Pro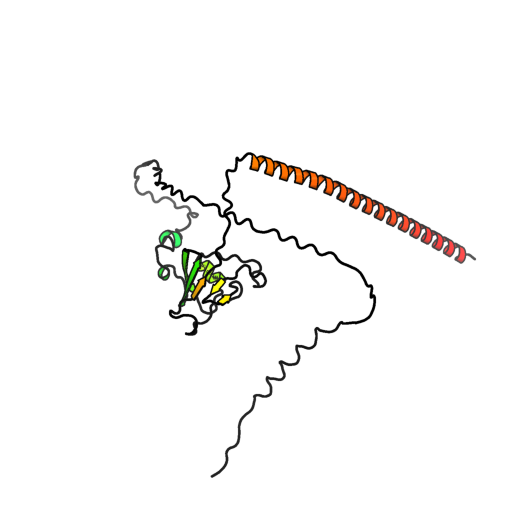tein AF-A0A7R9WV13-F1 (afdb_monomer_lite)

Sequence (272 aa):
MKHLRSCAPSLLLLFCLVLQCTQCVLGFTPSALFGERSSDAAVSRRLRLSLFAATMPRSDKETKKEPVNLAQPLASTTASEDKKGYVPKWTKKTTVAESLGSTKQLGFDKVG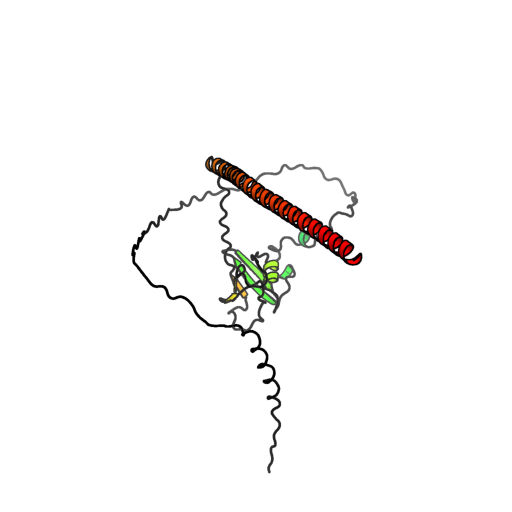LKGDIPVVFQQGNETRTSMAWVGQPYRDVATQAGQFIKYGCGKGECGTCECMVNGKWIRPCVAKVPALSKEDGEDGKLIVKLKAVKSKSTSSGTFFSFRSFLMGFWNNLLGMIGFVKFIDAAKRNWEERIEYEERVRQRTKEIREARLQAEALAASGATS

Organism: NCBI:txid1486917

Radius of gyration: 38.98 Å; chains: 1; bounding box: 104×104×98 Å

Secondary structure (DSSP, 8-state):
-----------SSSSTTSSSSSSSS---------------------------------------------PPP---------------TTS----HHHHH--HHHH-TTTTT---SEEEEEEETTEEEEEEE-TT-BHHHHHHHTT-----SSSSS-S-TT-EEETTEEE-TTT-BPPP--TTS-TTS-EEEEEPP----------TT-HHHHHHHHHHHHHHHHHHHHHHHHHHHHHHHHHHHHHHHHHHHHHHHHHHHHHHHHHHHHTT-

InterPro domains:
  IPR001041 2Fe-2S ferredoxin-type iron-sulfur binding domain [PF00111] (135-188)
  IPR001041 2Fe-2S ferredoxin-type iron-sulfur binding domain [cd00207] (140-188)
  IPR006058 2Fe-2S ferredoxin, iron-sulphur binding site [PS00197] (153-161)
  IPR012675 Beta-grasp domain superfamily [G3DSA:3.10.20.30] (115-197)
  IPR036010 2Fe-2S ferredoxin-like superfamily [SSF54292] (120-179)

Structure (mmCIF, N/CA/C/O backbone):
data_AF-A0A7R9WV13-F1
#
_entry.id   AF-A0A7R9WV13-F1
#
loop_
_atom_site.group_PDB
_atom_site.id
_atom_site.type_symbol
_atom_site.label_atom_id
_atom_site.label_alt_id
_atom_site.label_comp_id
_atom_site.label_asym_id
_atom_site.label_entity_id
_atom_site.label_seq_id
_atom_site.pdbx_PDB_ins_code
_atom_site.Cartn_x
_atom_site.Cartn_y
_atom_site.Cartn_z
_atom_site.occupancy
_atom_site.B_iso_or_equiv
_atom_site.auth_seq_id
_atom_site.auth_comp_id
_atom_site.auth_asym_id
_atom_site.auth_atom_id
_atom_site.pdbx_PDB_model_num
ATOM 1 N N . MET A 1 1 ? -1.579 -68.026 35.926 1.00 39.28 1 MET A N 1
ATOM 2 C CA . MET A 1 1 ? -0.124 -67.771 35.953 1.00 39.28 1 MET A CA 1
ATOM 3 C C . MET A 1 1 ? 0.336 -67.394 34.551 1.00 39.28 1 MET A C 1
ATOM 5 O O . MET A 1 1 ? 0.086 -68.163 33.642 1.00 39.28 1 MET A O 1
ATOM 9 N N . LYS A 1 2 ? 1.003 -66.237 34.428 1.00 46.09 2 LYS A N 1
ATOM 10 C CA . LYS A 1 2 ? 2.066 -65.930 33.450 1.00 46.09 2 LYS A CA 1
ATOM 11 C C . LYS A 1 2 ? 1.710 -66.025 31.947 1.00 46.09 2 LYS A C 1
ATOM 13 O O . LYS A 1 2 ? 1.868 -67.074 31.346 1.00 46.09 2 LYS A O 1
ATOM 18 N N . HIS A 1 3 ? 1.373 -64.900 31.309 1.00 49.34 3 HIS A N 1
ATOM 19 C CA . HIS A 1 3 ? 2.350 -64.110 30.536 1.00 49.34 3 HIS A CA 1
ATOM 20 C C . HIS A 1 3 ? 1.694 -62.954 29.757 1.00 49.34 3 HIS A C 1
ATOM 22 O O . HIS A 1 3 ? 0.896 -63.152 28.849 1.00 49.34 3 HIS A O 1
ATOM 28 N N . LEU A 1 4 ? 2.123 -61.741 30.113 1.00 49.75 4 LEU A N 1
ATOM 29 C CA . LEU A 1 4 ? 2.053 -60.508 29.331 1.00 49.75 4 LEU A CA 1
ATOM 30 C C . LEU A 1 4 ? 2.963 -60.598 28.094 1.00 49.75 4 LEU A C 1
ATOM 32 O O . LEU A 1 4 ? 4.127 -60.967 28.260 1.00 49.75 4 LEU A O 1
ATOM 36 N N . ARG A 1 5 ? 2.487 -60.175 26.912 1.00 52.34 5 ARG A N 1
ATOM 37 C CA . ARG A 1 5 ? 3.292 -59.651 25.780 1.00 52.34 5 ARG A CA 1
ATOM 38 C C . ARG A 1 5 ? 2.426 -58.636 25.012 1.00 52.34 5 ARG A C 1
ATOM 40 O O . ARG A 1 5 ? 1.376 -58.995 24.508 1.00 52.34 5 ARG A O 1
ATOM 47 N N . SER A 1 6 ? 2.675 -57.337 25.177 1.00 48.91 6 SER A N 1
ATOM 48 C CA . SER A 1 6 ? 3.609 -56.511 24.386 1.00 48.91 6 SER A CA 1
ATOM 49 C C . SER A 1 6 ? 3.021 -56.103 23.028 1.00 48.91 6 SER A C 1
ATOM 51 O O . SER A 1 6 ? 3.088 -56.858 22.063 1.00 48.91 6 SER A O 1
ATOM 53 N N . CYS A 1 7 ? 2.430 -54.904 22.967 1.00 44.47 7 CYS A N 1
ATOM 54 C CA . CYS A 1 7 ? 1.978 -54.273 21.726 1.00 44.47 7 CYS A CA 1
ATOM 55 C C . CYS A 1 7 ? 2.144 -52.742 21.818 1.00 44.47 7 CYS A C 1
ATOM 57 O O . CYS A 1 7 ? 1.241 -52.037 22.255 1.00 44.47 7 CYS A O 1
ATOM 59 N N . ALA A 1 8 ? 3.348 -52.261 21.495 1.00 50.16 8 ALA A N 1
ATOM 60 C CA . ALA A 1 8 ? 3.729 -50.911 21.036 1.00 50.16 8 ALA A CA 1
ATOM 61 C C . ALA A 1 8 ? 5.272 -50.913 20.900 1.00 50.16 8 ALA A C 1
ATOM 63 O O . ALA A 1 8 ? 5.910 -51.527 21.757 1.00 50.16 8 ALA A O 1
ATOM 64 N N . PRO A 1 9 ? 5.896 -50.282 19.875 1.00 52.78 9 PRO A N 1
ATOM 65 C CA . PRO A 1 9 ? 5.554 -48.937 19.403 1.00 52.78 9 PRO A CA 1
ATOM 66 C C . PRO A 1 9 ? 5.573 -48.738 17.868 1.00 52.78 9 PRO A C 1
ATOM 68 O O . PRO A 1 9 ? 6.585 -48.934 17.205 1.00 52.78 9 PRO A O 1
ATOM 71 N N . SER A 1 10 ? 4.484 -48.190 17.316 1.00 55.31 10 SER A N 1
ATOM 72 C CA . SER A 1 10 ? 4.444 -47.572 15.971 1.00 55.31 10 SER A CA 1
ATOM 73 C C . SER A 1 10 ? 4.824 -46.080 16.003 1.00 55.31 10 SER A C 1
ATOM 75 O O . SER A 1 10 ? 4.241 -45.265 15.297 1.00 55.31 10 SER A O 1
ATOM 77 N N . LEU A 1 11 ? 5.797 -45.697 16.839 1.00 55.28 11 LEU A N 1
ATOM 78 C CA . LEU A 1 11 ? 6.177 -44.292 17.060 1.00 55.28 11 LEU A CA 1
ATOM 79 C C . LEU A 1 11 ? 7.567 -43.921 16.515 1.00 55.28 11 LEU A C 1
ATOM 81 O O . LEU A 1 11 ? 8.125 -42.903 16.911 1.00 55.28 11 LEU A O 1
ATOM 85 N N . LEU A 1 12 ? 8.133 -44.731 15.611 1.00 52.06 12 LEU A N 1
ATOM 86 C CA . LEU A 1 12 ? 9.497 -44.531 15.095 1.00 52.06 12 LEU A CA 1
ATOM 87 C C . LEU A 1 12 ? 9.585 -44.205 13.593 1.00 52.06 12 LEU A C 1
ATOM 89 O O . LEU A 1 12 ? 10.681 -44.029 13.076 1.00 52.06 12 LEU A O 1
ATOM 93 N N . LEU A 1 13 ? 8.452 -44.066 12.896 1.00 52.66 13 LEU A N 1
ATOM 94 C CA . LEU A 1 13 ? 8.419 -43.762 11.455 1.00 52.66 13 LEU A CA 1
ATOM 95 C C . LEU A 1 13 ? 8.011 -42.321 11.108 1.00 52.66 13 LEU A C 1
ATOM 97 O O . LEU A 1 13 ? 8.078 -41.945 9.943 1.00 52.66 13 LEU A O 1
ATOM 101 N N . LEU A 1 14 ? 7.664 -41.482 12.093 1.00 51.84 14 LEU A N 1
ATOM 102 C CA . LEU A 1 14 ? 7.309 -40.075 11.840 1.00 51.84 14 LEU A CA 1
ATOM 103 C C . LEU A 1 14 ? 8.444 -39.069 12.111 1.00 51.84 14 LEU A C 1
ATOM 105 O O . LEU A 1 14 ? 8.336 -37.912 11.721 1.00 51.84 14 LEU A O 1
ATOM 109 N N . PHE A 1 15 ? 9.551 -39.498 12.727 1.00 46.78 15 PHE A N 1
ATOM 110 C CA . PHE A 1 15 ? 10.707 -38.628 13.001 1.00 46.78 15 PHE A CA 1
ATOM 111 C C . PHE A 1 15 ? 11.747 -38.590 11.868 1.00 46.78 15 PHE A C 1
ATOM 113 O O . PHE A 1 15 ? 12.646 -37.754 11.893 1.00 46.78 15 PHE A O 1
ATOM 120 N N . CYS A 1 16 ? 11.604 -39.429 10.836 1.00 45.97 16 CYS A N 1
ATOM 121 C CA . CYS A 1 16 ? 12.558 -39.495 9.723 1.00 45.97 16 CYS A CA 1
ATOM 122 C C . CYS A 1 16 ? 12.260 -38.510 8.572 1.00 45.97 16 CYS A C 1
ATOM 124 O O . CYS A 1 16 ? 13.068 -38.391 7.660 1.00 45.97 16 CYS A O 1
ATOM 126 N N . LEU A 1 17 ? 11.142 -37.772 8.614 1.00 48.41 17 LEU A N 1
ATOM 127 C CA . LEU A 1 17 ? 10.732 -36.832 7.552 1.00 48.41 17 LEU A CA 1
ATOM 128 C C . LEU A 1 17 ? 10.959 -35.345 7.884 1.00 48.41 17 LEU A C 1
ATOM 130 O O . LEU A 1 17 ? 10.686 -34.488 7.049 1.00 48.41 17 LEU A O 1
ATOM 134 N N . VAL A 1 18 ? 11.497 -35.017 9.066 1.00 52.44 18 VAL A N 1
ATOM 135 C CA . VAL A 1 18 ? 11.732 -33.617 9.491 1.00 52.44 18 VAL A CA 1
ATOM 136 C C . VAL A 1 18 ? 13.216 -33.211 9.433 1.00 52.44 18 VAL A C 1
ATOM 138 O O . VAL A 1 18 ? 13.532 -32.035 9.579 1.00 52.44 18 VAL A O 1
ATOM 141 N N . LEU 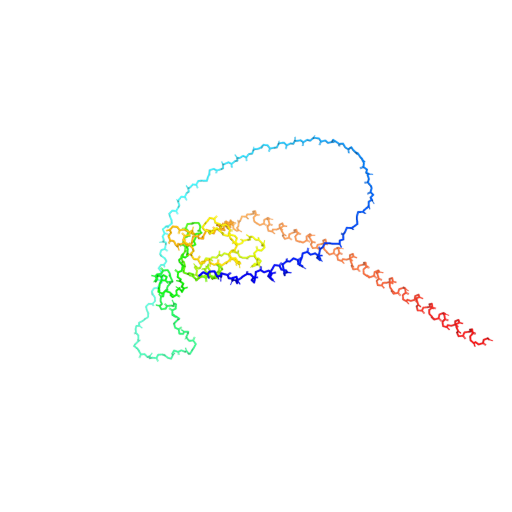A 1 19 ? 14.146 -34.129 9.133 1.00 49.44 19 LEU A N 1
ATOM 142 C CA . LEU A 1 19 ? 15.593 -33.838 9.149 1.00 49.44 19 LEU A CA 1
ATOM 143 C C . LEU A 1 19 ? 16.286 -33.725 7.778 1.00 49.44 19 LEU A C 1
ATOM 145 O O . LEU A 1 19 ? 17.507 -33.622 7.732 1.00 49.44 19 LEU A O 1
ATOM 149 N N . GLN A 1 20 ? 15.546 -33.695 6.664 1.00 48.03 20 GLN A N 1
ATOM 150 C CA . GLN A 1 20 ? 16.133 -33.630 5.311 1.00 48.03 20 GLN A CA 1
ATOM 151 C C . GLN A 1 20 ? 15.832 -32.344 4.524 1.00 48.03 20 GLN A C 1
ATOM 153 O O . GLN A 1 20 ? 16.117 -32.278 3.334 1.00 48.03 20 GLN A O 1
ATOM 158 N N . CYS A 1 21 ? 15.317 -31.291 5.172 1.00 45.00 21 CYS A N 1
ATOM 159 C CA . CYS A 1 21 ? 14.949 -30.042 4.485 1.00 45.00 21 CYS A CA 1
ATOM 160 C C . CYS A 1 21 ? 15.732 -28.786 4.933 1.00 45.00 21 CYS A C 1
ATOM 162 O O . CYS A 1 21 ? 15.344 -27.671 4.592 1.00 45.00 21 CYS A O 1
ATOM 164 N N . THR A 1 22 ? 16.842 -28.931 5.667 1.00 50.47 22 THR A N 1
ATOM 165 C CA . THR A 1 22 ? 17.648 -27.795 6.177 1.00 50.47 22 THR A CA 1
ATOM 166 C C . THR A 1 22 ? 19.080 -27.714 5.632 1.00 50.47 22 THR A C 1
ATOM 168 O O . THR A 1 22 ? 19.884 -26.955 6.164 1.00 50.47 22 THR A O 1
ATOM 171 N N . GLN A 1 23 ? 19.416 -28.415 4.540 1.00 54.06 23 GLN A N 1
ATOM 172 C CA . GLN A 1 23 ? 20.805 -28.489 4.047 1.00 54.06 23 GLN A CA 1
ATOM 173 C C . GLN A 1 23 ? 21.052 -28.087 2.579 1.00 54.06 23 GLN A C 1
ATOM 175 O O . GLN A 1 23 ? 22.093 -28.434 2.033 1.00 54.06 23 GLN A O 1
ATOM 180 N N . CYS A 1 24 ? 20.175 -27.294 1.944 1.00 46.97 24 CYS A N 1
ATOM 181 C CA . CYS A 1 24 ? 20.360 -26.905 0.530 1.00 46.97 24 CYS A CA 1
ATOM 182 C C . CYS A 1 24 ? 20.394 -25.399 0.193 1.00 46.97 24 CYS A C 1
ATOM 184 O O . CYS A 1 24 ? 20.314 -25.072 -0.986 1.00 46.97 24 CYS A O 1
ATOM 186 N N . VAL A 1 25 ? 20.565 -24.460 1.140 1.00 51.22 25 VAL A N 1
ATOM 187 C CA . VAL A 1 25 ? 20.716 -23.024 0.770 1.00 51.22 25 VAL A CA 1
ATOM 188 C C . VAL A 1 25 ? 21.794 -22.276 1.567 1.00 51.22 25 VAL A C 1
ATOM 190 O O . VAL A 1 25 ? 21.629 -21.109 1.905 1.00 51.22 25 VAL A O 1
ATOM 193 N N . LEU A 1 26 ? 22.927 -22.918 1.861 1.00 45.47 26 LEU A N 1
ATOM 194 C CA . LEU A 1 26 ? 24.146 -22.208 2.266 1.00 45.47 26 LEU A CA 1
ATOM 195 C C . LEU A 1 26 ? 25.355 -22.845 1.585 1.00 45.47 26 LEU A C 1
ATOM 197 O O . LEU A 1 26 ? 25.797 -23.926 1.961 1.00 45.47 26 LEU A O 1
ATOM 201 N N . GLY A 1 27 ? 25.880 -22.161 0.573 1.00 38.12 27 GLY A N 1
ATOM 202 C CA . GLY A 1 27 ? 27.080 -22.583 -0.133 1.00 38.12 27 GLY A CA 1
ATOM 203 C C . GLY A 1 27 ? 27.512 -21.556 -1.164 1.00 38.12 27 GLY A C 1
ATOM 204 O O . GLY A 1 27 ? 27.333 -21.799 -2.345 1.00 38.12 27 GLY A O 1
ATOM 205 N N . PHE A 1 28 ? 28.042 -20.413 -0.719 1.00 40.34 28 PHE A N 1
ATOM 206 C CA . PHE A 1 28 ? 29.060 -19.660 -1.462 1.00 40.34 28 PHE A CA 1
ATOM 207 C C . PHE A 1 28 ? 29.777 -18.692 -0.507 1.00 40.34 28 PHE A C 1
ATOM 209 O O . PHE A 1 28 ? 29.354 -17.560 -0.286 1.00 40.34 28 PHE A O 1
ATOM 216 N N . THR A 1 29 ? 30.871 -19.165 0.083 1.00 46.28 29 THR A N 1
ATOM 217 C CA . THR A 1 29 ? 31.979 -18.321 0.538 1.00 46.28 29 THR A CA 1
ATOM 218 C C . THR A 1 29 ? 33.184 -18.649 -0.334 1.00 46.28 29 THR A C 1
ATOM 220 O O . THR A 1 29 ? 33.484 -19.820 -0.568 1.00 46.28 29 THR A O 1
ATOM 223 N N . PRO A 1 30 ? 33.888 -17.618 -0.812 1.00 57.50 30 PRO A N 1
ATOM 224 C CA . PRO A 1 30 ? 35.335 -17.686 -0.741 1.00 57.50 30 PRO A CA 1
ATOM 225 C C . PRO A 1 30 ? 35.889 -16.506 0.056 1.00 57.50 30 PRO A C 1
ATOM 227 O O . PRO A 1 30 ? 35.723 -15.337 -0.285 1.00 57.50 30 PRO A O 1
ATOM 230 N N . SER A 1 31 ? 36.580 -16.865 1.133 1.00 47.19 31 SER A N 1
ATOM 231 C CA . SER A 1 31 ? 37.631 -16.067 1.747 1.00 47.19 31 SER A CA 1
ATOM 232 C C . SER A 1 31 ? 38.809 -15.970 0.778 1.00 47.19 31 SER A C 1
ATOM 234 O O . SER A 1 31 ? 39.264 -17.011 0.313 1.00 47.19 31 SER A O 1
ATOM 236 N N . ALA A 1 32 ? 39.328 -14.765 0.532 1.00 45.94 32 ALA A N 1
ATOM 237 C CA . ALA A 1 32 ? 40.767 -14.476 0.527 1.00 45.94 32 ALA A CA 1
ATOM 238 C C . ALA A 1 32 ? 41.071 -13.046 0.043 1.00 45.94 32 ALA A C 1
ATOM 240 O O . ALA A 1 32 ? 40.752 -12.685 -1.083 1.00 45.94 32 ALA A O 1
ATOM 241 N N . LEU A 1 33 ? 41.804 -12.328 0.901 1.00 47.16 33 LEU A N 1
ATOM 242 C CA . LEU A 1 33 ? 42.948 -11.469 0.570 1.00 47.16 33 LEU A CA 1
ATOM 243 C C . LEU A 1 33 ? 42.676 -10.211 -0.271 1.00 47.16 33 LEU A C 1
ATOM 245 O O . LEU A 1 33 ? 42.532 -10.284 -1.481 1.00 47.16 33 LEU A O 1
ATOM 249 N N . PHE A 1 34 ? 42.730 -9.039 0.369 1.00 41.84 34 PHE A N 1
ATOM 250 C CA . PHE A 1 34 ? 43.809 -8.052 0.182 1.00 41.84 34 PHE A CA 1
ATOM 251 C C . PHE A 1 34 ? 43.489 -6.752 0.941 1.00 41.84 34 PHE A C 1
ATOM 253 O O . PHE A 1 34 ? 42.384 -6.227 0.844 1.00 41.84 34 PHE A O 1
ATOM 260 N N . GLY A 1 35 ? 44.500 -6.192 1.612 1.00 37.97 35 GLY A N 1
ATOM 261 C CA . GLY A 1 35 ? 44.610 -4.742 1.781 1.00 37.97 35 GLY A CA 1
ATOM 262 C C . GLY A 1 35 ? 44.451 -4.195 3.195 1.00 37.97 35 GLY A C 1
ATOM 263 O O . GLY A 1 35 ? 43.499 -3.476 3.478 1.00 37.97 35 GLY A O 1
ATOM 264 N N . GLU A 1 36 ? 45.447 -4.443 4.045 1.00 44.50 36 GLU A N 1
ATOM 265 C CA . GLU A 1 36 ? 45.808 -3.506 5.108 1.00 44.50 36 GLU A CA 1
ATOM 266 C C . GLU A 1 36 ? 46.180 -2.141 4.503 1.00 44.50 36 GLU A C 1
ATOM 268 O O . GLU A 1 36 ? 47.047 -2.049 3.631 1.00 44.50 36 GLU A O 1
ATOM 273 N N . ARG A 1 37 ? 45.589 -1.062 5.025 1.00 43.22 37 ARG A N 1
ATOM 274 C CA . ARG A 1 37 ? 46.313 0.201 5.184 1.00 43.22 37 ARG A CA 1
ATOM 275 C C . ARG A 1 37 ? 45.827 0.944 6.424 1.00 43.22 37 ARG A C 1
ATOM 277 O O . ARG A 1 37 ? 44.690 1.399 6.502 1.00 43.22 37 ARG A O 1
ATOM 284 N N . SER A 1 38 ? 46.747 1.018 7.380 1.00 46.84 38 SER A N 1
ATOM 285 C CA . SER A 1 38 ? 46.882 2.042 8.415 1.00 46.84 38 SER A CA 1
ATOM 286 C C . SER A 1 38 ? 46.831 3.450 7.777 1.00 46.84 38 SER A C 1
ATOM 288 O O . SER A 1 38 ? 47.021 3.580 6.570 1.00 46.84 38 SER A O 1
ATOM 290 N N . SER A 1 39 ? 46.616 4.573 8.450 1.00 50.47 39 SER A N 1
ATOM 291 C CA . SER A 1 39 ? 46.695 4.967 9.857 1.00 50.47 39 SER A CA 1
ATOM 292 C C . SER A 1 39 ? 46.137 6.402 9.958 1.00 50.47 39 SER A C 1
ATOM 294 O O . SER A 1 39 ? 45.969 7.073 8.940 1.00 50.47 39 SER A O 1
ATOM 296 N N . ASP A 1 40 ? 45.944 6.854 11.201 1.00 42.03 40 ASP A N 1
ATOM 297 C CA . ASP A 1 40 ? 45.886 8.260 11.634 1.00 42.03 40 ASP A CA 1
ATOM 298 C C . ASP A 1 40 ? 44.593 9.034 11.331 1.00 42.03 40 ASP A C 1
ATOM 300 O O . ASP A 1 40 ? 43.999 8.941 10.270 1.00 42.03 40 ASP A O 1
ATOM 304 N N . ALA A 1 41 ? 44.076 9.904 12.187 1.00 41.72 41 ALA A N 1
ATOM 305 C CA . ALA A 1 41 ? 44.242 10.191 13.602 1.00 41.72 41 ALA A CA 1
ATOM 306 C C . ALA A 1 41 ? 43.091 11.159 13.941 1.00 41.72 41 ALA A C 1
ATOM 308 O O . ALA A 1 41 ? 42.576 11.843 13.063 1.00 41.72 41 ALA A O 1
ATOM 309 N N . ALA A 1 42 ? 42.706 11.197 15.217 1.00 43.22 42 ALA A N 1
ATOM 310 C CA . ALA A 1 42 ? 42.173 12.353 15.939 1.00 43.22 42 ALA A CA 1
ATOM 311 C C . ALA A 1 42 ? 41.289 13.376 15.181 1.00 43.22 42 ALA A C 1
ATOM 313 O O . ALA A 1 42 ? 41.745 14.122 14.330 1.00 43.22 42 ALA A O 1
ATOM 314 N N . VAL A 1 43 ? 40.074 13.602 15.685 1.00 47.38 43 VAL A N 1
ATOM 315 C CA . VAL A 1 43 ? 39.778 14.857 16.401 1.00 47.38 43 VAL A CA 1
ATOM 316 C C . VAL A 1 43 ? 38.414 14.735 17.077 1.00 47.38 43 VAL A C 1
ATOM 318 O O . VAL A 1 43 ? 37.344 14.673 16.477 1.00 47.38 43 VAL A O 1
ATOM 321 N N . SER A 1 44 ? 38.509 14.700 18.399 1.00 47.97 44 SER A N 1
ATOM 322 C CA . SER A 1 44 ? 37.455 15.000 19.350 1.00 47.97 44 SER A CA 1
ATOM 323 C C . SER A 1 44 ? 36.871 16.385 19.077 1.00 47.97 44 SER A C 1
ATOM 325 O O . SER A 1 44 ? 37.608 17.368 19.093 1.00 47.97 44 SER A O 1
ATOM 327 N N . ARG A 1 45 ? 35.548 16.478 18.922 1.00 51.88 45 ARG A N 1
ATOM 328 C CA . ARG A 1 45 ? 34.762 17.625 19.403 1.00 51.88 45 ARG A CA 1
ATOM 329 C C . ARG A 1 45 ? 33.317 17.204 19.650 1.00 51.88 45 ARG A C 1
ATOM 331 O O . ARG A 1 45 ? 32.443 17.272 18.794 1.00 51.88 45 ARG A O 1
ATOM 338 N N . ARG A 1 46 ? 33.088 16.786 20.898 1.00 50.00 46 ARG A N 1
ATOM 339 C CA . ARG A 1 46 ? 31.794 16.895 21.573 1.00 50.00 46 ARG A CA 1
ATOM 340 C C . ARG A 1 46 ? 31.323 18.346 21.480 1.00 50.00 46 ARG A C 1
ATOM 342 O O . ARG A 1 46 ? 31.928 19.216 22.096 1.00 50.00 46 ARG A O 1
ATOM 349 N N . LEU A 1 47 ? 30.202 18.579 20.814 1.00 48.56 47 LEU A N 1
ATOM 350 C CA . LEU A 1 47 ? 29.349 19.725 21.102 1.00 48.56 47 LEU A CA 1
ATOM 351 C C . LEU A 1 47 ? 27.999 19.191 21.566 1.00 48.56 47 LEU A C 1
ATOM 353 O O . LEU A 1 47 ? 27.120 18.832 20.789 1.00 48.56 47 LEU A O 1
ATOM 357 N N . ARG A 1 48 ? 27.894 19.110 22.896 1.00 48.56 48 ARG A N 1
ATOM 358 C CA . ARG A 1 48 ? 26.627 19.208 23.614 1.00 48.56 48 ARG A CA 1
ATOM 359 C C . ARG A 1 48 ? 25.976 20.519 23.176 1.00 48.56 48 ARG A C 1
ATOM 361 O O . ARG A 1 48 ? 26.524 21.572 23.484 1.00 48.56 48 ARG A O 1
ATOM 368 N N . LEU A 1 49 ? 24.811 20.458 22.536 1.00 42.75 49 LEU A N 1
ATOM 369 C CA . LEU A 1 49 ? 23.854 21.552 22.640 1.00 42.75 49 LEU A CA 1
ATOM 370 C C . LEU A 1 49 ? 22.673 21.081 23.480 1.00 42.75 49 LEU A C 1
ATOM 372 O O . LEU A 1 49 ? 21.898 20.199 23.119 1.00 42.75 49 LEU A O 1
ATOM 376 N N . SER A 1 50 ? 22.659 21.660 24.668 1.00 44.38 50 SER A N 1
ATOM 377 C CA . SER A 1 50 ? 21.650 21.622 25.700 1.00 44.38 50 SER A CA 1
ATOM 378 C C . SER A 1 50 ? 20.320 22.212 25.237 1.00 44.38 50 SER A C 1
ATOM 380 O O . SER A 1 50 ? 20.289 23.215 24.531 1.00 44.38 50 SER A O 1
ATOM 382 N N . LEU A 1 51 ? 19.254 21.588 25.739 1.00 47.81 51 LEU A N 1
ATOM 383 C CA . LEU A 1 51 ? 18.038 22.198 26.277 1.00 47.81 51 LEU A CA 1
ATOM 384 C C . LEU A 1 51 ? 17.600 23.536 25.665 1.00 47.81 51 LEU A C 1
ATOM 386 O O . LEU A 1 51 ? 18.102 24.582 26.051 1.00 47.81 51 LEU A O 1
ATOM 390 N N . PHE A 1 52 ? 16.498 23.498 24.919 1.00 43.25 52 PHE A N 1
ATOM 391 C CA . PHE A 1 52 ? 15.413 24.456 25.133 1.00 43.25 52 PHE A CA 1
ATOM 392 C C . PHE A 1 52 ? 14.077 23.712 25.074 1.00 43.25 52 PHE A C 1
ATOM 394 O O . PHE A 1 52 ? 13.469 23.522 24.023 1.00 43.25 52 PHE A O 1
ATOM 401 N N . ALA A 1 53 ? 13.643 23.251 26.247 1.00 47.28 53 ALA A N 1
ATOM 402 C CA . ALA A 1 53 ? 12.260 22.896 26.508 1.00 47.28 53 ALA A CA 1
ATOM 403 C C . ALA A 1 53 ? 11.468 24.203 26.664 1.00 47.28 53 ALA A C 1
ATOM 405 O O . ALA A 1 53 ? 11.445 24.796 27.736 1.00 47.28 53 ALA A O 1
ATOM 406 N N . ALA A 1 54 ? 10.853 24.673 25.579 1.00 44.38 54 ALA A N 1
ATOM 407 C CA . ALA A 1 54 ? 9.861 25.740 25.635 1.00 44.38 54 ALA A CA 1
ATOM 408 C C . ALA A 1 54 ? 8.469 25.105 25.754 1.00 44.38 54 ALA A C 1
ATOM 410 O O . ALA A 1 54 ? 7.804 24.796 24.765 1.00 44.38 54 ALA A O 1
ATOM 411 N N . THR A 1 55 ? 8.045 24.873 26.993 1.00 46.12 55 THR A N 1
ATOM 412 C CA . THR A 1 55 ? 6.644 24.656 27.358 1.00 46.12 55 THR A CA 1
ATOM 413 C C . THR A 1 55 ? 5.871 25.945 27.093 1.00 46.12 55 THR A C 1
ATOM 415 O O . THR A 1 55 ? 5.985 26.902 27.855 1.00 46.12 55 THR A O 1
ATOM 418 N N . MET A 1 56 ? 5.097 25.991 26.007 1.00 40.94 56 MET A N 1
ATOM 419 C CA . MET A 1 56 ? 4.117 27.059 25.808 1.00 40.94 56 MET A CA 1
ATOM 420 C C . MET A 1 56 ? 2.784 26.680 26.474 1.00 40.94 56 MET A C 1
ATOM 422 O O . MET A 1 56 ? 2.289 25.575 26.230 1.00 40.94 56 MET A O 1
ATOM 426 N N . PRO A 1 57 ? 2.185 27.570 27.286 1.00 50.97 57 PRO A N 1
ATOM 427 C CA . PRO A 1 57 ? 0.867 27.357 27.868 1.00 50.97 57 PRO A CA 1
ATOM 428 C C . PRO A 1 57 ? -0.195 27.473 26.771 1.00 50.97 57 PRO A C 1
ATOM 430 O O . PRO A 1 57 ? -0.321 28.503 26.105 1.00 50.97 57 PRO A O 1
ATOM 433 N N . ARG A 1 58 ? -0.964 26.404 26.555 1.00 40.38 58 ARG A N 1
ATOM 434 C CA . ARG A 1 58 ? -2.113 26.439 25.651 1.00 40.38 58 ARG A CA 1
ATOM 435 C C . ARG A 1 58 ? -3.325 26.895 26.457 1.00 40.38 58 ARG A C 1
ATOM 437 O O . ARG A 1 58 ? -3.810 26.169 27.309 1.00 40.38 58 ARG A O 1
ATOM 444 N N . SER A 1 59 ? -3.736 28.131 26.196 1.00 49.47 59 SER A N 1
ATOM 445 C CA . SER A 1 59 ? -4.949 28.759 26.714 1.00 49.47 59 SER A CA 1
ATOM 446 C C . SER A 1 59 ? -6.182 27.959 26.294 1.00 49.47 59 SER A C 1
ATOM 448 O O . SER A 1 59 ? -6.474 27.834 25.102 1.00 49.47 59 SER A O 1
ATOM 450 N N . ASP A 1 60 ? -6.904 27.455 27.289 1.00 45.62 60 ASP A N 1
ATOM 451 C CA . ASP A 1 60 ? -8.271 26.983 27.146 1.00 45.62 60 ASP A CA 1
ATOM 452 C C . ASP A 1 60 ? -9.180 28.203 26.950 1.00 45.62 60 ASP A C 1
ATOM 454 O O . ASP A 1 60 ? -9.319 29.057 27.826 1.00 45.62 60 ASP A O 1
ATOM 458 N N . LYS A 1 61 ? -9.771 28.318 25.760 1.00 49.75 61 LYS A N 1
ATOM 459 C CA . LYS A 1 61 ? -10.950 29.154 25.526 1.00 49.75 61 LYS A CA 1
ATOM 460 C C . LYS A 1 61 ? -12.077 28.243 25.073 1.00 49.75 61 LYS A C 1
ATOM 462 O O . LYS A 1 61 ? -12.230 27.960 23.884 1.00 49.75 61 LYS A O 1
ATOM 467 N N . GLU A 1 62 ? -12.861 27.793 26.049 1.00 51.28 62 GLU A N 1
ATOM 468 C CA . GLU A 1 62 ? -14.229 27.341 25.826 1.00 51.28 62 GLU A CA 1
ATOM 469 C C . GLU A 1 62 ? -14.992 28.441 25.086 1.00 51.28 62 GLU A C 1
ATOM 471 O O . GLU A 1 62 ? -15.197 29.543 25.591 1.00 51.28 62 GLU A O 1
ATOM 476 N N . THR A 1 63 ? -15.412 28.144 23.862 1.00 43.38 63 THR A N 1
ATOM 477 C CA . THR A 1 63 ? -16.447 28.916 23.177 1.00 43.38 63 THR A CA 1
ATOM 478 C C . THR A 1 63 ? -17.618 27.985 22.926 1.00 43.38 63 THR A C 1
ATOM 480 O O . THR A 1 63 ? -17.660 27.212 21.971 1.00 43.38 63 THR A O 1
ATOM 483 N N . LYS A 1 64 ? -18.559 28.064 23.867 1.00 46.88 64 LYS A N 1
ATOM 484 C CA . LYS A 1 64 ? -19.924 27.554 23.804 1.00 46.88 64 LYS A CA 1
ATOM 485 C C . LYS A 1 64 ? -20.575 28.100 22.527 1.00 46.88 64 LYS A C 1
ATOM 487 O O . LYS A 1 64 ? -20.870 29.288 22.446 1.00 46.88 64 LYS A O 1
ATOM 492 N N . LYS A 1 65 ? -20.735 27.255 21.506 1.00 43.28 65 LYS A N 1
ATOM 493 C CA . LYS A 1 65 ? -21.543 27.571 20.323 1.00 43.28 65 LYS A CA 1
ATOM 494 C C . LYS A 1 65 ? -22.917 26.949 20.496 1.00 43.28 65 LYS A C 1
ATOM 496 O O . LYS A 1 65 ? -23.057 25.729 20.518 1.00 43.28 65 LYS A O 1
ATOM 501 N N . GLU A 1 66 ? -23.899 27.824 20.649 1.00 55.72 66 GLU A N 1
ATOM 502 C CA . GLU A 1 66 ? -25.317 27.511 20.553 1.00 55.72 66 GLU A CA 1
ATOM 503 C C . GLU A 1 66 ? -25.666 27.009 19.141 1.00 55.72 66 GLU A C 1
ATOM 505 O O . GLU A 1 66 ? -25.056 27.451 18.158 1.00 55.72 66 GLU A O 1
ATOM 510 N N . PRO A 1 67 ? -26.637 26.091 19.005 1.00 59.69 67 PRO A N 1
ATOM 511 C CA . PRO A 1 67 ? -27.125 25.672 17.703 1.00 59.69 67 PRO A CA 1
ATOM 512 C C . PRO A 1 67 ? -27.999 26.774 17.093 1.00 59.69 67 PRO A C 1
ATOM 514 O O . PRO A 1 67 ? -29.104 27.052 17.557 1.00 59.69 67 PRO A O 1
ATOM 517 N N . VAL A 1 68 ? -27.514 27.376 16.007 1.00 45.94 68 VAL A N 1
ATOM 518 C CA . VAL A 1 68 ? -28.343 28.185 15.110 1.00 45.94 68 VAL A CA 1
ATOM 519 C C . VAL A 1 68 ? -29.296 27.235 14.386 1.00 45.94 68 VAL A C 1
ATOM 521 O O . VAL A 1 68 ? -28.901 26.504 13.478 1.00 45.94 68 VAL A O 1
ATOM 524 N N . ASN A 1 69 ? -30.553 27.230 14.833 1.00 50.25 69 ASN A N 1
ATOM 525 C CA . ASN A 1 69 ? -31.680 26.618 14.141 1.00 50.25 69 ASN A CA 1
ATOM 526 C C . ASN A 1 69 ? -31.900 27.349 12.813 1.00 50.25 69 ASN A C 1
ATOM 528 O O . ASN A 1 69 ? -32.493 28.427 12.775 1.00 50.25 69 ASN A O 1
ATOM 532 N N . LEU A 1 70 ? -31.417 26.760 11.720 1.00 46.75 70 LEU A N 1
ATOM 533 C CA . LEU A 1 70 ? -31.779 27.193 10.379 1.00 46.75 70 LEU A CA 1
ATOM 534 C C . LEU A 1 70 ? -33.152 26.595 10.054 1.00 46.75 70 LEU A C 1
ATOM 536 O O . LEU A 1 70 ? -33.270 25.456 9.603 1.00 46.75 70 LEU A O 1
ATOM 540 N N . ALA A 1 71 ? -34.189 27.367 10.373 1.00 44.22 71 ALA A N 1
ATOM 541 C CA . ALA A 1 71 ? -35.563 27.091 9.998 1.00 44.22 71 ALA A CA 1
ATOM 542 C C . ALA A 1 71 ? -35.659 26.940 8.473 1.00 44.22 71 ALA A C 1
ATOM 544 O O . ALA A 1 71 ? -35.316 27.845 7.711 1.00 44.22 71 ALA A O 1
ATOM 545 N N . GLN A 1 72 ? -36.106 25.767 8.040 1.00 57.34 72 GLN A N 1
ATOM 546 C CA . GLN A 1 72 ? -36.486 25.501 6.660 1.00 57.34 72 GLN A CA 1
ATOM 547 C C . GLN A 1 72 ? -37.821 26.207 6.368 1.00 57.34 72 GLN A C 1
ATOM 549 O O . GLN A 1 72 ? -38.712 26.175 7.221 1.00 57.34 72 GLN A O 1
ATOM 554 N N . PRO A 1 73 ? -38.008 26.822 5.188 1.00 50.62 73 PRO A N 1
ATOM 555 C CA . PRO A 1 73 ? -39.309 27.346 4.807 1.00 50.62 73 PRO A CA 1
ATOM 556 C C . PRO A 1 73 ? -40.293 26.199 4.531 1.00 50.62 73 PRO A C 1
ATOM 558 O O . PRO A 1 73 ? -40.082 25.373 3.641 1.00 50.62 73 PRO A O 1
ATOM 561 N N . LEU A 1 74 ? -41.383 26.183 5.307 1.00 42.81 74 LEU A N 1
ATOM 562 C CA . LEU A 1 74 ? -42.611 25.443 5.028 1.00 42.81 74 LEU A CA 1
ATOM 563 C C . LEU A 1 74 ? -43.191 25.932 3.692 1.00 42.81 74 LEU A C 1
ATOM 565 O O . LEU A 1 74 ? -43.770 27.013 3.620 1.00 42.81 74 LEU A O 1
ATOM 569 N N . ALA A 1 75 ? -43.080 25.115 2.649 1.00 41.44 75 ALA A N 1
ATOM 570 C CA . ALA A 1 75 ? -43.966 25.192 1.496 1.00 41.44 75 ALA A CA 1
ATOM 571 C C . ALA A 1 75 ? -45.038 24.110 1.659 1.00 41.44 75 ALA A C 1
ATOM 573 O O . ALA A 1 75 ? -44.882 22.964 1.240 1.00 41.44 75 ALA A O 1
ATOM 574 N N . SER A 1 76 ? -46.120 24.487 2.334 1.00 45.34 76 SER A N 1
ATOM 575 C CA . SER A 1 76 ? -47.375 23.748 2.383 1.00 45.34 76 SER A CA 1
ATOM 576 C C . SER A 1 76 ? -47.995 23.711 0.989 1.00 45.34 76 SER A C 1
ATOM 578 O O . SER A 1 76 ? -48.515 24.718 0.511 1.00 45.34 76 SER A O 1
ATOM 580 N N . THR A 1 77 ? -47.959 22.545 0.349 1.00 42.16 77 THR A N 1
ATOM 581 C CA . THR A 1 77 ? -48.909 22.209 -0.713 1.00 42.16 77 THR A CA 1
ATOM 582 C C . THR A 1 77 ? -49.863 21.150 -0.193 1.00 42.16 77 THR A C 1
ATOM 584 O O . THR A 1 77 ? -49.499 20.177 0.461 1.00 42.16 77 THR A O 1
ATOM 587 N N . THR A 1 78 ? -51.121 21.482 -0.407 1.00 36.94 78 THR A N 1
ATOM 588 C CA . THR A 1 78 ? -52.340 20.886 0.099 1.00 36.94 78 THR A CA 1
ATOM 589 C C . THR A 1 78 ? -52.512 19.440 -0.339 1.00 36.94 78 THR A C 1
ATOM 591 O O . THR A 1 78 ? -52.200 19.073 -1.472 1.00 36.94 78 THR A O 1
ATOM 594 N N . ALA A 1 79 ? -53.074 18.654 0.577 1.00 46.56 79 ALA A N 1
ATOM 595 C CA . ALA A 1 79 ? -53.626 17.335 0.336 1.00 46.56 79 ALA A CA 1
ATOM 596 C C . ALA A 1 79 ? -54.466 17.312 -0.951 1.00 46.56 79 ALA A C 1
ATOM 598 O O . ALA A 1 79 ? -55.384 18.114 -1.124 1.00 46.56 79 ALA A O 1
ATOM 599 N N . SER A 1 80 ? -54.140 16.381 -1.842 1.00 41.91 80 SER A N 1
ATOM 600 C CA . SER A 1 80 ? -55.037 15.929 -2.897 1.00 41.91 80 SER A CA 1
ATOM 601 C C . SER A 1 80 ? -55.066 14.411 -2.852 1.00 41.91 80 SER A C 1
ATOM 603 O O . SER A 1 80 ? -54.037 13.748 -2.716 1.00 41.91 80 SER A O 1
ATOM 605 N N . GLU A 1 81 ? -56.288 13.907 -2.849 1.00 49.97 81 GLU A N 1
ATOM 606 C CA . GLU A 1 81 ? -56.662 12.532 -2.587 1.00 49.97 81 GLU A CA 1
ATOM 607 C C . GLU A 1 81 ? -56.097 11.561 -3.633 1.00 49.97 81 GLU A C 1
ATOM 609 O O . GLU A 1 81 ? -56.055 11.828 -4.837 1.00 49.97 81 GLU A O 1
ATOM 614 N N . ASP A 1 82 ? -55.664 10.421 -3.104 1.00 53.50 82 ASP A N 1
ATOM 615 C CA . ASP A 1 82 ? -55.391 9.122 -3.713 1.00 53.50 82 ASP A CA 1
ATOM 616 C C . ASP A 1 82 ? -55.698 8.961 -5.211 1.00 53.50 82 ASP A C 1
ATOM 618 O O . ASP A 1 82 ? -56.710 8.401 -5.635 1.00 53.50 82 ASP A O 1
ATOM 622 N N . LYS A 1 83 ? -54.708 9.295 -6.040 1.00 49.50 83 LYS A N 1
ATOM 623 C CA . LYS A 1 83 ? -54.497 8.613 -7.320 1.00 49.50 83 LYS A CA 1
ATOM 624 C C . LYS A 1 83 ? -53.262 7.747 -7.149 1.00 49.50 83 LYS A C 1
ATOM 626 O O . LYS A 1 83 ? -52.176 8.279 -6.944 1.00 49.50 83 LYS A O 1
ATOM 631 N N . LYS A 1 84 ? -53.421 6.417 -7.206 1.00 53.59 84 LYS A N 1
ATOM 632 C CA . LYS A 1 84 ? -52.309 5.449 -7.178 1.00 53.59 84 LYS A CA 1
ATOM 633 C C . LYS A 1 84 ? -51.356 5.755 -8.336 1.00 53.59 84 LYS A C 1
ATOM 635 O O . LYS A 1 84 ? -51.543 5.281 -9.454 1.00 53.59 84 LYS A O 1
ATOM 640 N N . GLY A 1 85 ? -50.378 6.614 -8.064 1.00 60.44 85 GLY A N 1
ATOM 641 C CA . GLY A 1 85 ? -49.378 7.053 -9.019 1.00 60.44 85 GLY A CA 1
ATOM 642 C C . GLY A 1 85 ? -48.523 5.870 -9.436 1.00 60.44 85 GLY A C 1
ATOM 643 O O . GLY A 1 85 ? -48.126 5.051 -8.607 1.00 60.44 85 GLY A O 1
ATOM 644 N N . TYR A 1 86 ? -48.260 5.777 -10.736 1.00 69.25 86 TYR A N 1
ATOM 645 C CA . TYR A 1 86 ? -47.314 4.827 -11.297 1.00 69.25 86 TYR A CA 1
ATOM 646 C C . TYR A 1 86 ? -45.964 5.005 -10.595 1.00 69.25 86 TYR A C 1
ATOM 648 O O . TYR A 1 86 ? -45.260 5.985 -10.832 1.00 69.25 86 TYR A O 1
ATOM 656 N N . VAL A 1 87 ? -45.622 4.075 -9.699 1.00 68.69 87 VAL A N 1
ATOM 657 C CA . VAL A 1 87 ? -44.290 4.006 -9.099 1.00 68.69 87 VAL A CA 1
ATOM 658 C C . VAL A 1 87 ? -43.363 3.500 -10.196 1.00 68.69 87 VAL A C 1
ATOM 660 O O . VAL A 1 87 ? -43.488 2.342 -10.605 1.00 68.69 87 VAL A O 1
ATOM 663 N N . PRO A 1 88 ? -42.457 4.339 -10.723 1.00 74.44 88 PRO A N 1
ATOM 664 C CA . PRO A 1 88 ? -41.629 3.913 -11.828 1.00 74.44 88 PRO A CA 1
ATOM 665 C C . PRO A 1 88 ? -40.736 2.751 -11.389 1.00 74.44 88 PRO A C 1
ATOM 667 O O . PRO A 1 88 ? -40.257 2.700 -10.257 1.00 74.44 88 PRO A O 1
ATOM 670 N N . LYS A 1 89 ? -40.496 1.803 -12.296 1.00 71.75 89 LYS A N 1
ATOM 671 C CA . LYS A 1 89 ? -39.775 0.546 -12.019 1.00 71.75 89 LYS A CA 1
ATOM 672 C C . LYS A 1 89 ? -38.360 0.747 -11.445 1.00 71.75 89 LYS A C 1
ATOM 674 O O . LYS A 1 89 ? -37.808 -0.177 -10.854 1.00 71.75 89 LYS A O 1
ATOM 679 N N . TRP A 1 90 ? -37.776 1.937 -11.609 1.00 76.12 90 TRP A N 1
ATOM 680 C CA . TRP A 1 90 ? -36.463 2.304 -11.070 1.00 76.12 90 TRP A CA 1
ATOM 681 C C . TRP A 1 90 ? -36.496 2.856 -9.638 1.00 76.12 90 TRP A C 1
ATOM 683 O O . TRP A 1 90 ? -35.431 3.111 -9.073 1.00 76.12 90 TRP A O 1
ATOM 693 N N . THR A 1 91 ? -37.674 3.045 -9.033 1.00 71.44 91 THR A N 1
ATOM 694 C CA . THR A 1 91 ? -37.771 3.409 -7.616 1.00 71.44 91 THR A CA 1
ATOM 695 C C . THR A 1 91 ? -37.214 2.252 -6.802 1.00 71.44 91 THR A C 1
ATOM 697 O O . THR A 1 91 ? -37.788 1.161 -6.761 1.00 71.44 91 THR A O 1
ATOM 700 N N . LYS A 1 92 ? -36.039 2.471 -6.207 1.00 70.12 92 LYS A N 1
ATOM 701 C CA . LYS A 1 92 ? -35.356 1.475 -5.385 1.00 70.12 92 LYS A CA 1
ATOM 702 C C . LYS A 1 92 ? -36.323 1.054 -4.283 1.00 70.12 92 LYS A C 1
ATOM 704 O O . LYS A 1 92 ? -36.782 1.899 -3.519 1.00 70.12 92 LYS A O 1
ATOM 709 N N . LYS A 1 93 ? -36.669 -0.237 -4.238 1.00 76.19 93 LYS A N 1
ATOM 710 C CA . LYS A 1 93 ? -37.431 -0.804 -3.120 1.00 76.19 93 LYS A CA 1
ATOM 711 C C . LYS A 1 93 ? -36.711 -0.393 -1.841 1.00 76.19 93 LYS A C 1
ATOM 713 O O . LYS A 1 93 ? -35.496 -0.588 -1.774 1.00 76.19 93 LYS A O 1
ATOM 718 N N . THR A 1 94 ? -37.444 0.192 -0.895 1.00 68.19 94 THR A N 1
ATOM 719 C CA . THR A 1 94 ? -36.916 0.641 0.396 1.00 68.19 94 THR A CA 1
ATOM 720 C C . THR A 1 94 ? -36.044 -0.463 0.955 1.00 68.19 94 THR A C 1
ATOM 722 O O . THR A 1 94 ? -36.504 -1.590 1.165 1.00 68.19 94 THR A O 1
ATOM 725 N N . THR A 1 95 ? -34.749 -0.185 1.065 1.00 66.06 95 THR A N 1
ATOM 726 C CA . THR A 1 95 ? -33.831 -1.220 1.526 1.00 66.06 95 THR A CA 1
ATOM 727 C C . THR A 1 95 ? -34.130 -1.474 2.994 1.00 66.06 95 THR A C 1
ATOM 729 O O . THR A 1 95 ? -34.498 -0.561 3.728 1.00 66.06 95 THR A O 1
ATOM 732 N N . VAL A 1 96 ? -33.969 -2.715 3.443 1.00 63.94 96 VAL A N 1
ATOM 733 C CA . VAL A 1 96 ? -34.204 -3.108 4.844 1.00 63.94 96 VAL A CA 1
ATOM 734 C C . VAL A 1 96 ? -33.430 -2.206 5.829 1.00 63.94 96 VAL A C 1
ATOM 736 O O . VAL A 1 96 ? -33.859 -2.002 6.960 1.00 63.94 96 VAL A O 1
ATOM 739 N N . ALA A 1 97 ? -32.333 -1.588 5.377 1.00 58.56 97 ALA A N 1
ATOM 740 C CA . ALA A 1 97 ? -31.562 -0.592 6.117 1.00 58.56 97 ALA A CA 1
ATOM 741 C C . ALA A 1 97 ? -32.295 0.750 6.336 1.00 58.56 97 ALA A C 1
ATOM 743 O O . ALA A 1 97 ? -32.143 1.358 7.391 1.00 58.56 97 ALA A O 1
ATOM 744 N N . GLU A 1 98 ? -33.098 1.211 5.374 1.00 66.00 98 GLU A N 1
ATOM 745 C CA . GLU A 1 98 ? -33.887 2.447 5.493 1.00 66.00 98 GLU A CA 1
ATOM 746 C C . GLU A 1 98 ? -35.105 2.249 6.403 1.00 66.00 98 GLU A C 1
ATOM 748 O O . GLU A 1 98 ? -35.447 3.149 7.163 1.00 66.00 98 GLU A O 1
ATOM 753 N N . SER A 1 99 ? -35.726 1.062 6.382 1.00 67.81 99 SER A N 1
ATOM 754 C CA . SER A 1 99 ? -36.882 0.756 7.237 1.00 67.81 99 SER A CA 1
ATOM 755 C C . SER A 1 99 ? -36.511 0.476 8.694 1.00 67.81 99 SER A C 1
ATOM 757 O O . SER A 1 99 ? -37.313 0.726 9.588 1.00 67.81 99 SER A O 1
ATOM 759 N N . LEU A 1 100 ? -35.320 -0.075 8.945 1.00 62.00 100 LEU A N 1
ATOM 760 C CA . LEU A 1 100 ? -34.872 -0.442 10.293 1.00 62.00 100 LEU A CA 1
ATOM 761 C C . LEU A 1 100 ? -34.107 0.693 10.996 1.00 62.00 100 LEU A C 1
ATOM 763 O O . LEU A 1 100 ? -33.983 0.695 12.217 1.00 62.00 100 LEU A O 1
ATOM 767 N N . GLY A 1 101 ? -33.658 1.714 10.269 1.00 59.31 101 GLY A N 1
ATOM 768 C CA . GLY A 1 101 ? -32.900 2.813 10.856 1.00 59.31 101 GLY A CA 1
ATOM 769 C C . GLY A 1 101 ? -31.457 2.431 11.214 1.00 59.31 101 GLY A C 1
ATOM 770 O O . GLY A 1 101 ? -31.016 1.288 11.103 1.00 59.31 101 GLY A O 1
ATOM 771 N N . SER A 1 102 ? -30.688 3.450 11.601 1.00 56.56 102 SER A N 1
ATOM 772 C CA . SER A 1 102 ? -29.257 3.367 11.920 1.00 56.56 102 SER A CA 1
ATOM 773 C C . SER A 1 102 ? -28.945 2.255 12.933 1.00 56.56 102 SER A C 1
ATOM 775 O O . SER A 1 102 ? -29.569 2.160 13.990 1.00 56.56 102 SER A O 1
ATOM 777 N N . THR A 1 103 ? -27.900 1.467 12.656 1.00 54.75 103 THR A N 1
ATOM 778 C CA . THR A 1 103 ? -27.404 0.351 13.488 1.00 54.75 103 THR A CA 1
ATOM 779 C C . THR A 1 103 ? -27.068 0.735 14.932 1.00 54.75 103 THR A C 1
ATOM 781 O O . THR A 1 103 ? -26.983 -0.140 15.790 1.00 54.75 103 THR A O 1
ATOM 784 N N . LYS A 1 104 ? -26.924 2.032 15.236 1.00 56.88 104 LYS A N 1
ATOM 785 C CA . LYS A 1 104 ? -26.771 2.519 16.615 1.00 56.88 104 LYS A CA 1
ATOM 786 C C . LYS A 1 104 ? -28.051 2.413 17.451 1.00 56.88 104 LYS A C 1
ATOM 788 O O . LYS A 1 104 ? -27.938 2.247 18.659 1.00 56.88 104 LYS A O 1
ATOM 793 N N . GLN A 1 105 ? -29.237 2.529 16.848 1.00 57.72 105 GLN A N 1
ATOM 794 C CA . GLN A 1 105 ? -30.510 2.555 17.582 1.00 57.72 105 GLN A CA 1
ATOM 795 C C . GLN A 1 105 ? -31.055 1.157 17.902 1.00 57.72 105 GLN A C 1
ATOM 797 O O . GLN A 1 105 ? -31.739 0.989 18.906 1.00 57.72 105 GLN A O 1
ATOM 802 N N . LEU A 1 106 ? -30.782 0.159 17.059 1.00 60.16 106 LEU A N 1
ATOM 803 C CA . LEU A 1 106 ? -31.453 -1.144 17.143 1.00 60.16 106 LEU A CA 1
ATOM 804 C C . LEU A 1 106 ? -30.758 -2.193 18.019 1.00 60.16 106 LEU A C 1
ATOM 806 O O . LEU A 1 106 ? -31.359 -3.232 18.287 1.00 60.16 106 LEU A O 1
ATOM 810 N N . GLY A 1 107 ? -29.545 -1.925 18.502 1.00 58.91 107 GLY A N 1
ATOM 811 C CA . GLY A 1 107 ? -28.759 -2.913 19.243 1.00 58.91 107 GLY A CA 1
ATOM 812 C C . GLY A 1 107 ? -28.227 -4.031 18.337 1.00 58.91 107 GLY A C 1
ATOM 813 O O . GLY A 1 107 ? -28.827 -4.396 17.324 1.00 58.91 107 GLY A O 1
ATOM 814 N N . PHE A 1 108 ? -27.056 -4.562 18.686 1.00 57.22 108 PHE A N 1
ATOM 815 C CA . PHE A 1 108 ? -26.316 -5.525 17.859 1.00 57.22 108 PHE A CA 1
ATOM 816 C C . PHE A 1 108 ? -27.085 -6.832 17.614 1.00 57.22 108 PHE A C 1
ATOM 818 O O . PHE A 1 108 ? -26.916 -7.451 16.562 1.00 57.22 108 PHE A O 1
ATOM 825 N N . ASP A 1 109 ? -27.999 -7.176 18.521 1.00 58.31 109 ASP A N 1
ATOM 826 C CA . ASP A 1 109 ? -28.815 -8.390 18.468 1.00 58.31 109 ASP A CA 1
ATOM 827 C C . ASP A 1 109 ? -29.850 -8.360 17.331 1.00 58.31 109 ASP A C 1
ATOM 829 O O . ASP A 1 109 ? -30.173 -9.394 16.749 1.00 58.31 109 ASP A O 1
ATOM 833 N N . LYS A 1 110 ? -30.351 -7.171 16.958 1.00 59.09 110 LYS A N 1
ATOM 834 C CA . LYS A 1 110 ? -31.388 -7.018 15.916 1.00 59.09 110 LYS A CA 1
ATOM 835 C C . LYS A 1 110 ? -30.827 -6.811 14.514 1.00 59.09 110 LYS A C 1
ATOM 837 O O . LYS A 1 110 ? -31.533 -7.025 13.534 1.00 59.09 110 LYS A O 1
ATOM 842 N N . VAL A 1 111 ? -29.561 -6.410 14.404 1.00 62.38 111 VAL A N 1
ATOM 843 C CA . VAL A 1 111 ? -28.899 -6.137 13.115 1.00 62.38 111 VAL A CA 1
ATOM 844 C C . VAL A 1 111 ? -28.368 -7.430 12.468 1.00 62.38 111 VAL A C 1
ATOM 846 O O . VAL A 1 111 ? -27.829 -7.409 11.365 1.00 62.38 111 VAL A O 1
ATOM 849 N N . GLY A 1 112 ? -28.561 -8.589 13.105 1.00 59.47 112 GLY A N 1
ATOM 850 C CA . GLY A 1 112 ? -28.108 -9.865 12.558 1.00 59.47 112 GLY A CA 1
ATOM 851 C C . GLY A 1 112 ? -26.583 -9.953 12.492 1.00 59.47 112 GLY A C 1
ATOM 852 O O . GLY A 1 112 ? -26.046 -10.569 11.568 1.00 59.47 112 GLY A O 1
ATOM 853 N N . LEU A 1 113 ? -25.875 -9.333 13.448 1.00 65.88 113 LEU A N 1
ATOM 854 C CA . LEU A 1 113 ? -24.450 -9.593 13.624 1.00 65.88 113 LEU A CA 1
ATOM 855 C C . LEU A 1 113 ? -24.296 -11.018 14.147 1.00 65.88 113 LEU A C 1
ATOM 857 O O . LEU A 1 113 ? -24.574 -11.329 15.298 1.00 65.88 113 LEU A O 1
ATOM 861 N N . LYS A 1 114 ? -23.893 -11.893 13.237 1.00 68.38 114 LYS A N 1
ATOM 862 C CA . LYS A 1 114 ? -23.688 -13.313 13.473 1.00 68.38 114 LYS A CA 1
ATOM 863 C C . LYS A 1 114 ? -22.339 -13.527 14.169 1.00 68.38 114 LYS A C 1
ATOM 865 O O . LYS A 1 114 ? -21.322 -13.152 13.590 1.00 68.38 114 LYS A O 1
ATOM 870 N N . GLY A 1 115 ? -22.328 -14.148 15.347 1.00 79.81 115 GLY A N 1
ATOM 871 C CA . GLY A 1 115 ? -21.120 -14.606 16.043 1.00 79.81 115 GLY A CA 1
ATOM 872 C C . GLY A 1 115 ? -21.371 -14.858 17.531 1.00 79.81 115 GLY A C 1
ATOM 873 O O . GLY A 1 115 ? -22.289 -14.275 18.099 1.00 79.81 115 GLY A O 1
ATOM 874 N N . ASP A 1 116 ? -20.544 -15.699 18.150 1.00 84.44 116 ASP A N 1
ATOM 875 C CA . ASP A 1 116 ? -20.682 -16.095 19.562 1.00 84.44 116 ASP A CA 1
ATOM 876 C C . ASP A 1 116 ? -19.792 -15.262 20.499 1.00 84.44 116 ASP A C 1
ATOM 878 O O . ASP A 1 116 ? -20.057 -15.161 21.695 1.00 84.44 116 ASP A O 1
ATOM 882 N N . ILE A 1 117 ? -18.726 -14.647 19.967 1.00 87.44 117 ILE A N 1
ATOM 883 C CA . ILE A 1 117 ? -17.692 -13.989 20.772 1.00 87.44 117 ILE A CA 1
ATOM 884 C C . ILE A 1 117 ? -17.851 -12.463 20.717 1.00 87.44 117 ILE A C 1
ATOM 886 O O . ILE A 1 117 ? -17.709 -11.886 19.632 1.00 87.44 117 ILE A O 1
ATO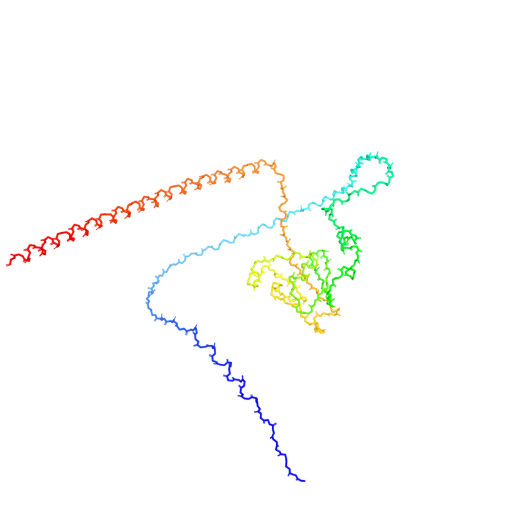M 890 N N . PRO A 1 118 ? -18.068 -11.779 21.857 1.00 89.12 118 PRO A N 1
ATOM 891 C CA . PRO A 1 118 ? -18.111 -10.323 21.903 1.00 89.12 118 PRO A CA 1
ATOM 892 C C . PRO A 1 118 ? -16.699 -9.720 21.817 1.00 89.12 118 PRO A C 1
ATOM 894 O O . PRO A 1 118 ? -15.835 -9.947 22.669 1.00 89.12 118 PRO A O 1
ATOM 897 N N . VAL A 1 119 ? -16.475 -8.895 20.794 1.00 90.44 119 VAL A N 1
ATOM 898 C CA . VAL A 1 119 ? -15.234 -8.146 20.558 1.00 90.44 119 VAL A CA 1
ATOM 899 C C . VAL A 1 119 ? -15.488 -6.659 20.788 1.00 90.44 119 VAL A C 1
ATOM 901 O O . VAL A 1 119 ? -16.383 -6.064 20.189 1.00 90.44 119 VAL A O 1
ATOM 904 N N . VAL A 1 120 ? -14.685 -6.044 21.653 1.00 92.00 120 VAL A N 1
ATOM 905 C CA . VAL A 1 120 ? -14.758 -4.627 22.016 1.00 92.00 120 VAL A CA 1
ATOM 906 C C . VAL A 1 120 ? -13.551 -3.902 21.426 1.00 92.00 120 VAL A C 1
ATOM 908 O O . VAL A 1 120 ? -12.421 -4.078 21.876 1.00 92.00 120 VAL A O 1
ATOM 911 N N . PHE A 1 121 ? -13.778 -3.058 20.427 1.00 92.62 121 PHE A N 1
ATOM 912 C CA . PHE A 1 121 ? -12.771 -2.173 19.857 1.00 92.62 121 PHE A CA 1
ATOM 913 C C . PHE A 1 121 ? -12.725 -0.852 20.624 1.00 92.62 121 PHE A C 1
ATOM 915 O O . PHE A 1 121 ? -13.716 -0.125 20.691 1.00 92.62 121 PHE A O 1
ATOM 922 N N . GLN A 1 122 ? -11.557 -0.530 21.170 1.00 91.88 122 GLN A N 1
ATOM 923 C CA . GLN A 1 122 ? -11.273 0.731 21.846 1.00 91.88 122 GLN A CA 1
ATOM 924 C C . GLN A 1 122 ? -10.369 1.586 20.954 1.00 91.88 122 GLN A C 1
ATOM 926 O O . GLN A 1 122 ? -9.216 1.228 20.687 1.00 91.88 122 GLN A O 1
ATOM 931 N N . GLN A 1 123 ? -10.884 2.731 20.508 1.00 88.81 123 GLN A N 1
ATOM 932 C CA . GLN A 1 123 ? -10.130 3.728 19.756 1.00 88.81 123 GLN A CA 1
ATOM 933 C C . GLN A 1 123 ? -10.234 5.085 20.464 1.00 88.81 123 GLN A C 1
ATOM 935 O O . GLN A 1 123 ? -11.170 5.857 20.258 1.00 88.81 123 GLN A O 1
ATOM 940 N N . GLY A 1 124 ? -9.246 5.394 21.308 1.00 84.56 124 GLY A N 1
ATOM 941 C CA . GLY A 1 124 ? -9.287 6.598 22.141 1.00 84.56 124 GLY A CA 1
ATOM 942 C C . GLY A 1 124 ? -10.469 6.546 23.111 1.00 84.56 124 GLY A C 1
ATOM 943 O O . GLY A 1 124 ? -10.532 5.635 23.928 1.00 84.56 124 GLY A O 1
ATOM 944 N N . ASN A 1 125 ? -11.402 7.496 22.988 1.00 81.25 125 ASN A N 1
ATOM 945 C CA . ASN A 1 125 ? -12.609 7.569 23.824 1.00 81.25 125 ASN A CA 1
ATOM 946 C C . ASN A 1 125 ? -13.820 6.856 23.197 1.00 81.25 125 ASN A C 1
ATOM 948 O O . ASN A 1 125 ? -14.843 6.690 23.858 1.00 81.25 125 ASN A O 1
ATOM 952 N N . GLU A 1 126 ? -13.735 6.445 21.927 1.00 83.94 126 GLU A N 1
ATOM 953 C CA . GLU A 1 126 ? -14.814 5.714 21.270 1.00 83.94 126 GLU A CA 1
ATOM 954 C C . GLU A 1 126 ? -14.642 4.212 21.475 1.00 83.94 126 GLU A C 1
ATOM 956 O O . GLU A 1 126 ? -13.590 3.639 21.184 1.00 83.94 126 GLU A O 1
ATOM 961 N N . THR A 1 127 ? -15.711 3.571 21.942 1.00 88.50 127 THR A N 1
ATOM 962 C CA . THR A 1 127 ? -15.792 2.116 22.056 1.00 88.50 127 THR A CA 1
ATOM 963 C C . THR A 1 127 ? -16.846 1.604 21.087 1.00 88.50 127 THR A C 1
ATOM 965 O O . THR A 1 127 ? -17.985 2.072 21.109 1.00 88.50 127 THR A O 1
ATOM 968 N N . ARG A 1 128 ? -16.475 0.655 20.223 1.00 89.00 128 ARG A N 1
ATOM 969 C CA . ARG A 1 128 ? -17.414 -0.069 19.356 1.00 89.00 128 ARG A CA 1
ATOM 970 C C . ARG A 1 128 ? -17.356 -1.548 19.667 1.00 89.00 128 ARG A C 1
ATOM 972 O O . ARG A 1 128 ? -16.286 -2.091 19.903 1.00 89.00 128 ARG A O 1
ATOM 979 N N . THR A 1 129 ? -18.504 -2.196 19.642 1.00 89.00 129 THR A N 1
ATOM 980 C CA . THR A 1 129 ? -18.632 -3.623 19.924 1.00 89.00 129 THR A CA 1
ATOM 981 C C . THR A 1 129 ? -19.113 -4.354 18.682 1.00 89.00 129 THR A C 1
ATOM 983 O O . THR A 1 129 ? -19.870 -3.798 17.892 1.00 89.00 129 THR A O 1
ATOM 986 N N . SER A 1 130 ? -18.667 -5.589 18.491 1.00 89.62 130 SER A N 1
ATOM 987 C CA . SER A 1 130 ? -19.122 -6.476 17.417 1.00 89.62 130 SER A CA 1
ATOM 988 C C . SER A 1 130 ? -19.070 -7.927 17.873 1.00 89.62 130 SER A C 1
ATOM 990 O O . SER A 1 130 ? -18.282 -8.261 18.754 1.00 89.62 130 SER A O 1
ATOM 992 N N . MET A 1 131 ? -19.848 -8.790 17.229 1.00 89.62 131 MET A N 1
ATOM 993 C CA . MET A 1 131 ? -19.791 -10.237 17.441 1.00 89.62 131 MET A CA 1
ATOM 994 C C . MET A 1 131 ? -18.899 -10.886 16.381 1.00 89.62 131 MET A C 1
ATOM 996 O O . MET A 1 131 ? -18.925 -10.469 15.223 1.00 89.62 131 MET A O 1
ATOM 1000 N N . ALA A 1 132 ? -18.109 -11.883 16.774 1.00 91.12 132 ALA A N 1
ATOM 1001 C CA . ALA A 1 132 ? -17.202 -12.609 15.891 1.00 91.12 132 ALA A CA 1
ATOM 1002 C C . ALA A 1 132 ? -17.327 -14.129 16.053 1.00 91.12 132 ALA A C 1
ATOM 1004 O O . ALA A 1 132 ? -17.730 -14.633 17.103 1.00 91.12 132 ALA A O 1
ATOM 1005 N N . TRP A 1 133 ? -16.931 -14.854 15.010 1.00 92.12 133 TRP A N 1
ATOM 1006 C CA . TRP A 1 133 ? -16.781 -16.309 15.026 1.00 92.12 133 TRP A CA 1
ATOM 1007 C C . TRP A 1 133 ? -15.344 -16.713 15.358 1.00 92.12 133 TRP A C 1
ATOM 1009 O O . TRP A 1 133 ? -14.386 -15.996 15.049 1.00 92.12 133 TRP A O 1
ATOM 1019 N N . VAL A 1 134 ? -15.178 -17.912 15.916 1.00 92.56 134 VAL A N 1
ATOM 1020 C CA . VAL A 1 134 ? -13.857 -18.525 16.098 1.00 92.56 134 VAL A CA 1
ATOM 1021 C C . VAL A 1 134 ? -13.174 -18.689 14.738 1.00 92.56 134 VAL A C 1
ATOM 1023 O O . VAL A 1 134 ? -13.758 -19.209 13.790 1.00 92.56 134 VAL A O 1
ATOM 1026 N N . GLY A 1 135 ? -11.922 -18.243 14.628 1.00 93.44 135 GLY A N 1
ATOM 1027 C CA . GLY A 1 135 ? -11.138 -18.330 13.396 1.00 93.44 135 GLY A CA 1
ATOM 1028 C C . GLY A 1 135 ? -11.423 -17.236 12.359 1.00 93.44 135 GLY A C 1
ATOM 1029 O O . GLY A 1 135 ? -10.727 -17.186 11.341 1.00 93.44 135 GLY A O 1
ATOM 1030 N N . GLN A 1 136 ? -12.379 -16.334 12.606 1.00 94.19 136 GLN A N 1
ATOM 1031 C CA . GLN A 1 136 ? -12.646 -15.194 11.725 1.00 94.19 136 GLN A CA 1
ATOM 1032 C C . GLN A 1 136 ? -11.446 -14.224 11.725 1.00 94.19 136 GLN A C 1
ATOM 1034 O O . GLN A 1 136 ? -10.854 -13.978 12.781 1.00 94.19 136 GLN A O 1
ATOM 1039 N N . PRO A 1 137 ? -11.035 -13.662 10.574 1.00 94.62 137 PRO A N 1
ATOM 1040 C CA . PRO A 1 137 ? -9.946 -12.690 10.536 1.00 94.62 137 PRO A CA 1
ATOM 1041 C C . PRO A 1 137 ? -10.368 -11.365 11.187 1.00 94.62 137 PRO A C 1
ATOM 1043 O O . PRO A 1 137 ? -11.461 -10.853 10.942 1.00 94.62 137 PRO A O 1
ATOM 1046 N N . TYR A 1 138 ? -9.465 -10.747 11.956 1.00 94.75 138 TYR A N 1
ATOM 1047 C CA . TYR A 1 138 ? -9.753 -9.479 12.647 1.00 94.75 138 TYR A CA 1
ATOM 1048 C C . TYR A 1 138 ? -10.109 -8.324 11.699 1.00 94.75 138 TYR A C 1
ATOM 1050 O O . TYR A 1 138 ? -10.788 -7.383 12.106 1.00 94.75 138 TYR A O 1
ATOM 1058 N N . ARG A 1 139 ? -9.672 -8.389 10.434 1.00 94.31 139 ARG A N 1
ATOM 1059 C CA . ARG A 1 139 ? -10.033 -7.417 9.391 1.00 94.31 139 ARG A CA 1
ATOM 1060 C C . ARG A 1 139 ? -11.539 -7.325 9.165 1.00 94.31 139 ARG A C 1
ATOM 1062 O O . ARG A 1 139 ? -12.084 -6.223 9.087 1.00 94.31 139 ARG A O 1
ATOM 1069 N N . ASP A 1 140 ? -12.201 -8.469 9.085 1.00 93.31 140 ASP A N 1
ATOM 1070 C CA . ASP A 1 140 ? -13.624 -8.518 8.765 1.00 93.31 140 ASP A CA 1
ATOM 1071 C C . ASP A 1 140 ? -14.445 -8.108 9.987 1.00 93.31 140 ASP A C 1
ATOM 1073 O O . ASP A 1 140 ? -15.389 -7.335 9.861 1.00 93.31 140 ASP A O 1
ATOM 1077 N N . VAL A 1 141 ? -14.008 -8.521 11.181 1.00 93.31 141 VAL A N 1
ATOM 1078 C CA . VAL A 1 141 ? -14.618 -8.128 12.461 1.00 93.31 141 VAL A CA 1
ATOM 1079 C C . VAL A 1 141 ? -14.525 -6.611 12.678 1.00 93.31 141 VAL A C 1
ATOM 1081 O O . VAL A 1 141 ? -15.506 -5.971 13.047 1.00 93.31 141 VAL A O 1
ATOM 1084 N N . ALA A 1 142 ? -13.375 -5.997 12.381 1.00 93.00 142 ALA A N 1
ATOM 1085 C CA . ALA A 1 142 ? -13.219 -4.544 12.469 1.00 93.00 142 ALA A CA 1
ATOM 1086 C C . ALA A 1 142 ? -14.116 -3.806 11.462 1.00 93.00 142 ALA A C 1
ATOM 1088 O O . ALA A 1 142 ? -14.742 -2.804 11.807 1.00 93.00 142 ALA A O 1
ATOM 1089 N N . THR A 1 143 ? -14.239 -4.338 10.241 1.00 91.56 143 THR A N 1
ATOM 1090 C CA . THR A 1 143 ? -15.129 -3.785 9.207 1.00 91.56 143 THR A CA 1
ATOM 1091 C C . THR A 1 143 ? -16.597 -3.878 9.633 1.00 91.56 143 THR A C 1
ATOM 1093 O O . THR A 1 143 ? -17.337 -2.908 9.482 1.00 91.56 143 THR A O 1
ATOM 1096 N N . GLN A 1 144 ? -17.006 -4.994 10.245 1.00 90.19 144 GLN A N 1
ATOM 1097 C CA . GLN A 1 144 ? -18.345 -5.179 10.820 1.00 90.19 144 GLN A CA 1
ATOM 1098 C C . GLN A 1 144 ? -18.627 -4.193 11.963 1.00 90.19 144 GLN A C 1
ATOM 1100 O O . GLN A 1 144 ? -19.728 -3.657 12.055 1.00 90.19 144 GLN A O 1
ATOM 1105 N N . ALA A 1 145 ? -17.625 -3.892 12.793 1.00 89.38 145 ALA A N 1
ATOM 1106 C CA . ALA A 1 145 ? -17.721 -2.882 13.848 1.00 89.38 145 ALA A CA 1
ATOM 1107 C C . ALA A 1 145 ? -17.697 -1.428 13.327 1.00 89.38 145 ALA A C 1
ATOM 1109 O O . ALA A 1 145 ? -17.818 -0.484 14.116 1.00 89.38 145 ALA A O 1
ATOM 1110 N N . GLY A 1 146 ? -17.489 -1.219 12.020 1.00 88.38 146 GLY A N 1
ATOM 1111 C CA . GLY A 1 146 ? -17.269 0.103 11.432 1.00 88.38 146 GLY A CA 1
ATOM 1112 C C . GLY A 1 146 ? -15.982 0.773 11.926 1.00 88.38 146 GLY A C 1
ATOM 1113 O O . GLY A 1 146 ? -15.900 2.000 11.971 1.00 88.38 146 GLY A O 1
ATOM 1114 N N . GLN A 1 147 ? -14.994 -0.015 12.354 1.00 89.69 147 GLN A N 1
ATOM 1115 C CA . GLN A 1 147 ? -13.697 0.457 12.825 1.00 89.69 147 GLN A CA 1
ATOM 1116 C C . GLN A 1 147 ? -12.671 0.403 11.698 1.00 89.69 147 GLN A C 1
ATOM 1118 O O . GLN A 1 147 ? -12.394 -0.649 11.122 1.00 89.69 147 GLN A O 1
ATOM 1123 N N . PHE A 1 148 ? -12.082 1.557 11.386 1.00 89.62 148 PHE A N 1
ATOM 1124 C CA . PHE A 1 148 ? -11.118 1.670 10.300 1.00 89.62 148 PHE A CA 1
ATOM 1125 C C . PHE A 1 148 ? -9.691 1.410 10.791 1.00 89.62 148 PHE A C 1
ATOM 1127 O O . PHE A 1 148 ? -9.061 2.260 11.423 1.00 89.62 148 PHE A O 1
ATOM 1134 N N . ILE A 1 149 ? -9.155 0.239 10.445 1.00 92.06 149 ILE A N 1
ATOM 1135 C CA . ILE A 1 149 ? -7.748 -0.112 10.658 1.00 92.06 149 ILE A CA 1
ATOM 1136 C C . ILE A 1 149 ? -6.979 0.149 9.362 1.00 92.06 149 ILE A C 1
ATOM 1138 O O . ILE A 1 149 ? -7.357 -0.317 8.289 1.00 92.06 149 ILE A O 1
ATOM 1142 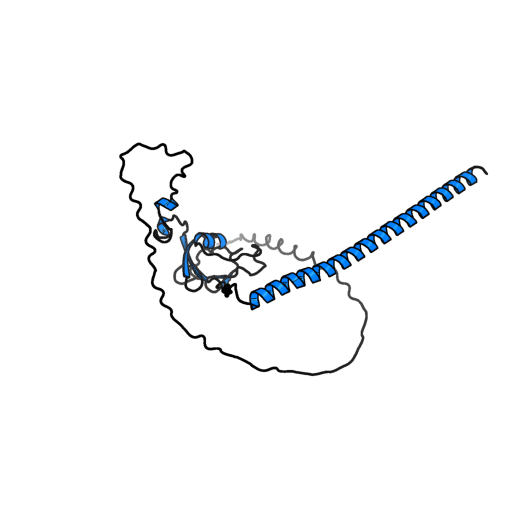N N . LYS A 1 150 ? -5.860 0.875 9.453 1.00 90.69 150 LYS A N 1
ATOM 1143 C CA . LYS A 1 150 ? -4.986 1.106 8.298 1.00 90.69 150 LYS A CA 1
ATOM 1144 C C . LYS A 1 150 ? -4.193 -0.156 7.972 1.00 90.69 150 LYS A C 1
ATOM 1146 O O . LYS A 1 150 ? -3.383 -0.609 8.779 1.00 90.69 150 LYS A O 1
ATOM 1151 N N . TYR A 1 151 ? -4.373 -0.673 6.763 1.00 93.31 151 TYR A N 1
ATOM 1152 C CA . TYR A 1 151 ? -3.589 -1.781 6.224 1.00 93.31 151 TYR A CA 1
ATOM 1153 C C . TYR A 1 151 ? -2.605 -1.266 5.168 1.00 93.31 151 TYR A C 1
ATOM 1155 O O . TYR A 1 151 ? -2.968 -0.434 4.345 1.00 93.31 151 TYR A O 1
ATOM 1163 N N . GLY A 1 152 ? -1.361 -1.753 5.212 1.00 91.56 152 GLY A N 1
ATOM 1164 C CA . GLY A 1 152 ? -0.340 -1.483 4.193 1.00 91.56 152 GLY A CA 1
ATOM 1165 C C . GLY A 1 152 ? -0.184 -2.669 3.242 1.00 91.56 152 GLY A C 1
ATOM 1166 O O . GLY A 1 152 ? -0.830 -2.734 2.206 1.00 91.56 152 GLY A O 1
ATOM 1167 N N . CYS A 1 153 ? 0.643 -3.646 3.626 1.00 94.44 153 CYS A N 1
ATOM 1168 C CA . CYS A 1 153 ? 0.972 -4.803 2.780 1.00 94.44 153 CYS A CA 1
ATOM 1169 C C . CYS A 1 153 ? -0.061 -5.945 2.795 1.00 94.44 153 CYS A C 1
ATOM 1171 O O . CYS A 1 153 ? -0.023 -6.813 1.931 1.00 94.44 153 CYS A O 1
ATOM 1173 N N . GLY A 1 154 ? -0.919 -6.034 3.819 1.00 91.19 154 GLY A N 1
ATOM 1174 C CA . GLY A 1 154 ? -1.858 -7.151 4.013 1.00 91.19 154 GLY A CA 1
ATOM 1175 C C . GLY A 1 154 ? -1.231 -8.504 4.395 1.00 91.19 154 GLY A C 1
ATOM 1176 O O . GLY A 1 154 ? -1.938 -9.328 4.961 1.00 91.19 154 GLY A O 1
ATOM 1177 N N . LYS A 1 155 ? 0.072 -8.703 4.158 1.00 94.31 155 LYS A N 1
ATOM 1178 C CA . LYS A 1 155 ? 0.843 -9.923 4.474 1.00 94.31 155 LYS A CA 1
ATOM 1179 C C . LYS A 1 155 ? 1.409 -9.963 5.895 1.00 94.31 155 LYS A C 1
ATOM 1181 O O . LYS A 1 155 ? 1.967 -10.964 6.320 1.00 94.31 155 LYS A O 1
ATOM 1186 N N . GLY A 1 156 ? 1.301 -8.857 6.627 1.00 93.56 156 GLY A N 1
ATOM 1187 C CA . GLY A 1 156 ? 1.820 -8.737 7.985 1.00 93.56 156 GLY A CA 1
ATOM 1188 C C . GLY A 1 156 ? 3.272 -8.281 8.089 1.00 93.56 156 GLY A C 1
ATOM 1189 O O . GLY A 1 156 ? 3.716 -8.099 9.206 1.00 93.56 156 GLY A O 1
ATOM 1190 N N . GLU A 1 157 ? 4.004 -8.017 7.009 1.00 94.88 157 GLU A N 1
ATOM 1191 C CA . GLU A 1 157 ? 5.423 -7.614 7.078 1.00 94.88 157 GLU A CA 1
ATOM 1192 C C . GLU A 1 157 ? 5.624 -6.160 7.539 1.00 94.88 157 GLU A C 1
ATOM 1194 O O . GLU A 1 157 ? 6.527 -5.861 8.311 1.00 94.88 157 GLU A O 1
ATOM 1199 N N . CYS A 1 158 ? 4.747 -5.244 7.118 1.00 93.44 158 CYS A N 1
ATOM 1200 C CA . CYS A 1 158 ? 4.970 -3.800 7.265 1.00 93.44 158 CYS A CA 1
ATOM 1201 C C . CYS A 1 158 ? 4.680 -3.206 8.658 1.00 93.44 158 CYS A C 1
ATOM 1203 O O . CYS A 1 158 ? 4.888 -2.011 8.854 1.00 93.44 158 CYS A O 1
ATOM 1205 N N . GLY A 1 159 ? 4.108 -3.970 9.598 1.00 90.56 159 GLY A N 1
ATOM 1206 C CA . GLY A 1 159 ? 3.784 -3.497 10.960 1.00 90.56 159 GLY A CA 1
ATOM 1207 C C . GLY A 1 159 ? 2.745 -2.360 11.065 1.00 90.56 159 GLY A C 1
ATOM 1208 O O . GLY A 1 159 ? 2.353 -1.972 12.161 1.00 90.56 159 GLY A O 1
ATOM 1209 N N . THR A 1 160 ? 2.228 -1.831 9.950 1.00 92.38 160 THR A N 1
ATOM 1210 C CA . THR A 1 160 ? 1.340 -0.649 9.943 1.00 92.38 160 THR A CA 1
ATOM 1211 C C . THR A 1 160 ? 0.024 -0.857 10.697 1.00 92.38 160 THR A C 1
ATOM 1213 O O . THR A 1 160 ? -0.525 0.092 11.248 1.00 92.38 160 THR A O 1
ATOM 1216 N N . CYS A 1 161 ? -0.483 -2.089 10.721 1.00 93.88 161 CYS A N 1
ATOM 1217 C CA . CYS A 1 1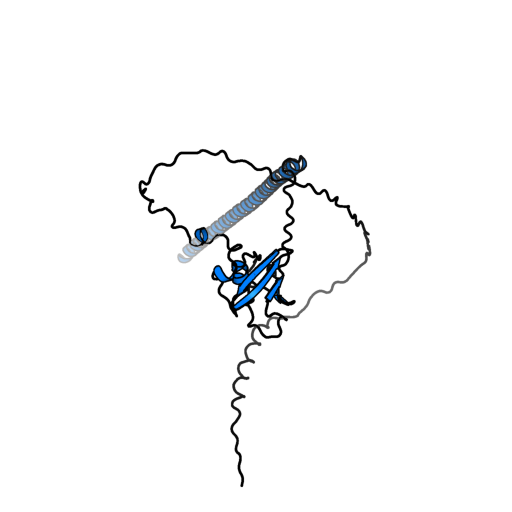61 ? -1.797 -2.419 11.273 1.00 93.88 161 CYS A CA 1
ATOM 1218 C C . CYS A 1 161 ? -1.765 -2.942 12.718 1.00 93.88 161 CYS A C 1
ATOM 1220 O O . CYS A 1 161 ? -2.781 -3.437 13.182 1.00 93.88 161 CYS A O 1
ATOM 1222 N N . GLU A 1 162 ? -0.637 -2.875 13.426 1.00 93.75 162 GLU A N 1
ATOM 1223 C CA . GLU A 1 162 ? -0.503 -3.429 14.783 1.00 93.75 162 GLU A CA 1
ATOM 1224 C C . GLU A 1 162 ? -1.561 -2.907 15.769 1.00 93.75 162 GLU A C 1
ATOM 1226 O O . GLU A 1 162 ? -1.691 -1.697 15.986 1.00 93.75 162 GLU A O 1
ATOM 1231 N N . CYS A 1 163 ? -2.266 -3.837 16.416 1.00 93.00 163 CYS A N 1
ATOM 1232 C CA . CYS A 1 163 ? -3.223 -3.572 17.486 1.00 93.00 163 CYS A CA 1
ATOM 1233 C C . CYS A 1 163 ? -2.899 -4.423 18.721 1.00 93.00 163 CYS A C 1
ATOM 1235 O O . CYS A 1 163 ? -2.262 -5.472 18.620 1.00 93.00 163 CYS A O 1
ATOM 1237 N N . MET A 1 164 ? -3.309 -3.953 19.897 1.00 92.38 164 MET A N 1
ATOM 1238 C CA . MET A 1 164 ? -3.125 -4.682 21.150 1.00 92.38 164 MET A CA 1
ATOM 1239 C C . MET A 1 164 ? -4.420 -5.418 21.488 1.00 92.38 164 MET A C 1
ATOM 1241 O O . MET A 1 164 ? -5.447 -4.777 21.697 1.00 92.38 164 MET A O 1
ATOM 1245 N N . VAL A 1 165 ? -4.367 -6.746 21.550 1.00 91.69 165 VAL A N 1
ATOM 1246 C CA . VAL A 1 165 ? -5.494 -7.610 21.922 1.00 91.69 165 VAL A CA 1
ATOM 1247 C C . VAL A 1 165 ? -5.146 -8.327 23.211 1.00 91.69 165 VAL A C 1
ATOM 1249 O O . VAL A 1 165 ? -4.160 -9.058 23.254 1.00 91.69 165 VAL A O 1
ATOM 1252 N N . ASN A 1 166 ? -5.912 -8.067 24.272 1.00 87.44 166 ASN A N 1
ATOM 1253 C CA . ASN A 1 166 ? -5.710 -8.655 25.605 1.00 87.44 166 ASN A CA 1
ATOM 1254 C C . ASN A 1 166 ? -4.240 -8.582 26.077 1.00 87.44 166 ASN A C 1
ATOM 1256 O O . ASN A 1 166 ? -3.665 -9.541 26.578 1.00 87.44 166 ASN A O 1
ATOM 1260 N N . GLY A 1 167 ? -3.598 -7.432 25.837 1.00 87.31 167 GLY A N 1
ATOM 1261 C CA . GLY A 1 167 ? -2.199 -7.178 26.205 1.00 87.31 167 GLY A CA 1
ATOM 1262 C C . GLY A 1 167 ? -1.144 -7.704 25.223 1.00 87.31 167 GLY A C 1
ATOM 1263 O O . GLY A 1 167 ? 0.016 -7.312 25.328 1.00 87.31 167 GLY A O 1
ATOM 1264 N N . LYS A 1 168 ? -1.515 -8.513 24.224 1.00 90.12 168 LYS A N 1
ATOM 1265 C CA . LYS A 1 168 ? -0.602 -9.016 23.186 1.00 90.12 168 LYS A CA 1
ATOM 1266 C C . LYS A 1 168 ? -0.672 -8.129 21.940 1.00 90.12 168 LYS A C 1
ATOM 1268 O O . LYS A 1 168 ? -1.753 -7.826 21.438 1.00 90.12 168 LYS A O 1
ATOM 1273 N N . TRP A 1 169 ? 0.478 -7.708 21.416 1.00 92.69 169 TRP A N 1
ATOM 1274 C CA . TRP A 1 169 ? 0.540 -6.996 20.137 1.00 92.69 169 TRP A CA 1
ATOM 1275 C C . TRP A 1 169 ? 0.390 -7.987 18.990 1.00 92.69 169 TRP A C 1
ATOM 1277 O O . TRP A 1 169 ? 1.245 -8.847 18.789 1.00 92.69 169 TRP A O 1
ATOM 1287 N N . ILE A 1 170 ? -0.692 -7.858 18.228 1.00 94.81 170 ILE A N 1
ATOM 1288 C CA . ILE A 1 170 ? -0.975 -8.720 17.084 1.00 94.81 170 ILE A CA 1
ATOM 1289 C C . ILE A 1 170 ? -1.080 -7.903 15.798 1.00 94.81 170 ILE A C 1
ATOM 1291 O O . ILE A 1 170 ? -1.330 -6.694 15.796 1.00 94.81 170 ILE A O 1
ATOM 1295 N N . ARG A 1 171 ? -0.909 -8.595 14.671 1.00 95.69 171 ARG A N 1
ATOM 1296 C CA . ARG A 1 171 ? -1.093 -8.035 13.330 1.00 95.69 171 ARG A CA 1
ATOM 1297 C C . ARG A 1 171 ? -2.453 -8.492 12.778 1.00 95.69 171 ARG A C 1
ATOM 1299 O O . ARG A 1 171 ? -2.553 -9.612 12.275 1.00 95.69 171 ARG A O 1
ATOM 1306 N N . PRO A 1 172 ? -3.501 -7.649 12.813 1.00 95.19 172 PRO A N 1
ATOM 1307 C CA . PRO A 1 172 ? -4.879 -8.026 12.481 1.00 95.19 172 PRO A CA 1
ATOM 1308 C C . PRO A 1 172 ? -5.098 -8.349 10.998 1.00 95.19 172 PRO A C 1
ATOM 1310 O O . PRO A 1 172 ? -6.155 -8.846 10.628 1.00 95.19 172 PRO A O 1
ATOM 1313 N N . CYS A 1 173 ? -4.125 -8.060 10.126 1.00 95.25 173 CYS A N 1
ATOM 1314 C CA . CYS A 1 173 ? -4.197 -8.436 8.714 1.00 95.25 173 CYS A CA 1
ATOM 1315 C C . CYS A 1 173 ? -4.041 -9.942 8.462 1.00 95.25 173 CYS A C 1
ATOM 1317 O O . CYS A 1 173 ? -4.542 -10.402 7.441 1.00 95.25 173 CYS A O 1
ATOM 1319 N N . VAL A 1 174 ? -3.376 -10.674 9.362 1.00 95.81 174 VAL A N 1
ATOM 1320 C CA . VAL A 1 174 ? -3.124 -12.125 9.250 1.00 95.81 174 VAL A CA 1
ATOM 1321 C C . VAL A 1 174 ? -3.705 -12.883 10.446 1.00 95.81 174 VAL A C 1
ATOM 1323 O O . VAL A 1 174 ? -4.099 -14.040 10.318 1.00 95.81 174 VAL A O 1
ATOM 1326 N N . ALA A 1 175 ? -3.784 -12.235 11.611 1.00 94.62 175 ALA A N 1
ATOM 1327 C CA . ALA A 1 175 ? -4.307 -12.850 12.819 1.00 94.62 175 ALA A CA 1
ATOM 1328 C C . ALA A 1 175 ? -5.803 -13.186 12.702 1.00 94.62 175 ALA A C 1
ATOM 1330 O O . ALA A 1 175 ? -6.598 -12.438 12.120 1.00 94.62 175 ALA A O 1
ATOM 1331 N N . LYS A 1 176 ? -6.174 -14.303 13.325 1.00 95.38 176 LYS A N 1
ATOM 1332 C CA . LYS A 1 176 ? -7.546 -14.800 13.445 1.00 95.38 176 LYS A CA 1
ATOM 1333 C C . LYS A 1 176 ? -7.996 -14.736 14.900 1.00 95.38 176 LYS A C 1
ATOM 1335 O O . LYS A 1 176 ? -7.162 -14.785 15.805 1.00 95.38 176 LYS A O 1
ATOM 1340 N N . VAL A 1 177 ? -9.303 -14.632 15.110 1.00 92.25 177 VAL A N 1
ATOM 1341 C CA . VAL A 1 177 ? -9.915 -14.684 16.440 1.00 92.25 177 VAL A CA 1
ATOM 1342 C C . VAL A 1 177 ? -9.663 -16.072 17.049 1.00 92.25 177 VAL A C 1
ATOM 1344 O O . VAL A 1 177 ? -10.021 -17.071 16.415 1.00 92.25 177 VAL A O 1
ATOM 1347 N N . PRO A 1 178 ? -9.018 -16.170 18.227 1.00 89.50 178 PRO A N 1
ATOM 1348 C CA . PRO A 1 178 ? -8.781 -17.454 18.878 1.00 89.50 178 PRO A CA 1
ATOM 1349 C C . PRO A 1 178 ? -10.099 -18.066 19.374 1.00 89.50 178 PRO A C 1
ATOM 1351 O O . PRO A 1 178 ? -11.070 -17.354 19.633 1.00 89.50 178 PRO A O 1
ATOM 1354 N N . ALA A 1 179 ? -10.129 -19.392 19.524 1.00 84.38 179 ALA A N 1
ATOM 1355 C CA . ALA A 1 179 ? -11.166 -20.034 20.325 1.00 84.38 179 ALA A CA 1
ATOM 1356 C C . ALA A 1 179 ? -10.966 -19.587 21.776 1.00 84.38 179 ALA A C 1
ATOM 1358 O O . ALA A 1 179 ? -9.835 -19.620 22.253 1.00 84.38 179 ALA A O 1
ATOM 1359 N N . LEU A 1 180 ? -12.023 -19.137 22.453 1.00 71.94 180 LEU A N 1
ATOM 1360 C CA . LEU A 1 180 ? -11.929 -18.670 23.836 1.00 71.94 180 LEU A CA 1
ATOM 1361 C C . LEU A 1 180 ? -11.478 -19.819 24.756 1.00 71.94 180 LEU A C 1
ATOM 1363 O O . LEU A 1 180 ? -12.292 -20.602 25.240 1.00 71.94 180 LEU A O 1
ATOM 1367 N N . SER A 1 181 ? -10.177 -19.925 25.013 1.00 59.31 181 SER A N 1
ATOM 1368 C CA . SER A 1 181 ? -9.648 -20.584 26.204 1.00 59.31 181 SER A CA 1
ATOM 1369 C C . SER A 1 181 ? -9.903 -19.672 27.403 1.00 59.31 181 SER A C 1
ATOM 1371 O O . SER A 1 181 ? -9.761 -18.455 27.296 1.00 59.31 181 SER A O 1
ATOM 1373 N N . LYS A 1 182 ? -10.261 -20.249 28.557 1.00 57.88 182 LYS A N 1
ATOM 1374 C CA . LYS A 1 182 ? -10.600 -19.536 29.811 1.00 57.88 182 LYS A CA 1
ATOM 1375 C C . LYS A 1 182 ? -9.514 -18.565 30.323 1.00 57.88 182 LYS A C 1
ATOM 1377 O O . LYS A 1 182 ? -9.740 -17.860 31.295 1.00 57.88 182 LYS A O 1
ATOM 1382 N N . GLU A 1 183 ? -8.347 -18.542 29.687 1.00 60.69 183 GLU A N 1
ATOM 1383 C CA . GLU A 1 183 ? -7.148 -17.812 30.095 1.00 60.69 183 GLU A CA 1
ATOM 1384 C C . GLU A 1 183 ? -7.042 -16.403 29.482 1.00 60.69 183 GLU A C 1
ATOM 1386 O O . GLU A 1 183 ? -6.291 -15.576 29.989 1.00 60.69 183 GLU A O 1
ATOM 1391 N N . ASP A 1 184 ? -7.790 -16.086 28.417 1.00 59.31 184 ASP A N 1
ATOM 1392 C CA . ASP A 1 184 ? -7.602 -14.832 27.668 1.00 59.31 184 ASP A CA 1
ATOM 1393 C C . ASP A 1 184 ? -8.483 -13.650 28.140 1.00 59.31 184 ASP A C 1
ATOM 1395 O O . ASP A 1 184 ? -8.570 -12.646 27.437 1.00 59.31 184 ASP A O 1
ATOM 1399 N N . GLY A 1 185 ? -9.087 -13.690 29.332 1.00 55.12 185 GLY A N 1
ATOM 1400 C CA . GLY A 1 185 ? -9.712 -12.510 29.953 1.00 55.12 185 GLY A CA 1
ATOM 1401 C C . GLY A 1 185 ? -10.933 -12.829 30.813 1.00 55.12 185 GLY A C 1
ATOM 1402 O O . GLY A 1 185 ? -11.781 -13.625 30.415 1.00 55.12 185 GLY A O 1
ATOM 1403 N N . GLU A 1 186 ? -11.032 -12.166 31.968 1.00 56.38 186 GLU A N 1
ATOM 1404 C CA . GLU A 1 186 ? -11.959 -12.467 33.077 1.00 56.38 186 GLU A CA 1
ATOM 1405 C C . GLU A 1 186 ? -13.462 -12.451 32.715 1.00 56.38 186 GLU A C 1
ATOM 1407 O O . GLU A 1 186 ? -14.259 -13.025 33.448 1.00 56.38 186 GLU A O 1
ATOM 1412 N N . ASP A 1 187 ? -13.849 -11.914 31.549 1.00 62.09 187 ASP A N 1
ATOM 1413 C CA . ASP A 1 187 ? -15.253 -11.791 31.116 1.00 62.09 187 ASP A CA 1
ATOM 1414 C C . ASP A 1 187 ? -15.578 -12.458 29.762 1.00 62.09 187 ASP A C 1
ATOM 1416 O O . ASP A 1 187 ? -16.650 -12.222 29.198 1.00 62.09 187 ASP A O 1
ATOM 1420 N N . GLY A 1 188 ? -14.649 -13.213 29.156 1.00 69.12 188 GLY A N 1
ATOM 1421 C CA . GLY A 1 188 ? -14.845 -13.787 27.810 1.00 69.12 188 GLY A CA 1
ATOM 1422 C C . GLY A 1 188 ? -14.959 -12.746 26.678 1.00 69.12 188 GLY A C 1
ATOM 1423 O O . GLY A 1 188 ? -15.359 -13.077 25.561 1.00 69.12 188 GLY A O 1
ATOM 1424 N N . LYS A 1 189 ? -14.610 -11.482 26.956 1.00 77.75 189 LYS A N 1
ATOM 1425 C CA . LYS A 1 189 ? -14.630 -10.357 26.008 1.00 77.75 189 LYS A CA 1
ATOM 1426 C C . LYS A 1 189 ? -13.233 -10.104 25.445 1.00 77.75 189 LYS A C 1
ATOM 1428 O O . LYS A 1 189 ? -12.278 -9.924 26.196 1.00 77.75 189 LYS A O 1
ATOM 1433 N N . LEU A 1 190 ? -13.118 -10.014 24.121 1.00 86.88 190 LEU A N 1
ATOM 1434 C CA . LEU A 1 190 ? -11.868 -9.649 23.444 1.00 86.88 190 LEU A CA 1
ATOM 1435 C C . LEU A 1 190 ? -11.748 -8.126 23.356 1.00 86.88 190 LEU A C 1
ATOM 1437 O O . LEU A 1 190 ? -12.495 -7.495 22.608 1.00 86.88 190 LEU A O 1
ATOM 1441 N N . ILE A 1 191 ? -10.802 -7.525 24.082 1.00 90.12 191 ILE A N 1
ATOM 1442 C CA . ILE A 1 191 ? -10.567 -6.075 24.035 1.00 90.12 191 ILE A CA 1
ATOM 1443 C C . ILE A 1 191 ? -9.445 -5.781 23.040 1.00 90.12 191 ILE A C 1
ATOM 1445 O O . ILE A 1 191 ? -8.282 -6.116 23.269 1.00 90.12 191 ILE A O 1
ATOM 1449 N N . VAL A 1 192 ? -9.792 -5.105 21.945 1.00 92.25 192 VAL A N 1
ATOM 1450 C CA . VAL A 1 192 ? -8.869 -4.686 20.886 1.00 92.25 192 VAL A CA 1
ATOM 1451 C C . VAL A 1 192 ? -8.605 -3.187 21.016 1.00 92.25 192 VAL A C 1
ATOM 1453 O O . VAL A 1 192 ? -9.454 -2.365 20.678 1.00 92.25 192 VAL A O 1
ATOM 1456 N N . LYS A 1 193 ? -7.412 -2.806 21.474 1.00 92.38 193 LYS A N 1
ATOM 1457 C CA . LYS A 1 193 ? -6.963 -1.408 21.533 1.00 92.38 193 LYS A CA 1
ATOM 1458 C C . LYS A 1 193 ? -6.251 -1.041 20.235 1.00 92.38 193 LYS A C 1
ATOM 1460 O O . LYS A 1 193 ? -5.190 -1.587 19.912 1.00 92.38 193 LYS A O 1
ATOM 1465 N N . LEU A 1 194 ? -6.824 -0.104 19.484 1.00 91.44 194 LEU A N 1
ATOM 1466 C CA . LEU A 1 194 ? -6.201 0.428 18.275 1.00 91.44 194 LEU A CA 1
ATOM 1467 C C . LEU A 1 194 ? -5.215 1.540 18.644 1.00 91.44 194 LEU A C 1
ATOM 1469 O O . LEU A 1 194 ? -5.497 2.384 19.498 1.00 91.44 194 LEU A O 1
ATOM 1473 N N . LYS A 1 195 ? -4.070 1.601 17.947 1.00 85.75 195 LYS A N 1
ATOM 1474 C CA . LYS A 1 195 ? -3.209 2.791 17.995 1.00 85.75 195 LYS A CA 1
ATOM 1475 C C . LYS A 1 195 ? -4.035 3.968 17.476 1.00 85.75 195 LYS A C 1
ATOM 1477 O O . LYS A 1 195 ? -4.487 3.946 16.331 1.00 85.75 195 LYS A O 1
ATOM 1482 N N . ALA A 1 196 ? -4.235 4.990 18.307 1.00 77.56 196 ALA A N 1
ATOM 1483 C CA . ALA A 1 196 ? -4.928 6.195 17.879 1.00 77.56 196 ALA A CA 1
ATOM 1484 C C . ALA A 1 196 ? -4.193 6.761 16.661 1.00 77.56 196 ALA A C 1
ATOM 1486 O O . ALA A 1 196 ? -3.021 7.146 16.750 1.00 77.56 196 ALA A O 1
ATOM 1487 N N . VAL A 1 197 ? -4.873 6.797 15.515 1.00 70.69 197 VAL A N 1
ATOM 1488 C CA . VAL A 1 197 ? -4.361 7.498 14.347 1.00 70.69 197 VAL A CA 1
ATOM 1489 C C . VAL A 1 197 ? -4.421 8.972 14.711 1.00 70.69 197 VAL A C 1
ATOM 1491 O O . VAL A 1 197 ? -5.428 9.638 14.502 1.00 70.69 197 VAL A O 1
ATOM 1494 N N . LYS A 1 198 ? -3.335 9.488 15.291 1.00 60.00 198 LYS A N 1
ATOM 1495 C CA . LYS A 1 198 ? -3.077 10.921 15.350 1.00 60.00 198 LYS A CA 1
ATOM 1496 C C . LYS A 1 198 ? -2.846 11.357 13.910 1.00 60.00 198 LYS A C 1
ATOM 1498 O O . LYS A 1 198 ? -1.714 11.599 13.498 1.00 60.00 198 LYS A O 1
ATOM 1503 N N . SER A 1 199 ? -3.908 11.445 13.110 1.00 58.56 199 SER A N 1
ATOM 1504 C CA . SER A 1 199 ? -3.901 12.445 12.065 1.00 58.56 199 SER A CA 1
ATOM 1505 C C . SER A 1 199 ? -3.702 13.731 12.842 1.00 58.56 199 SER A C 1
ATOM 1507 O O . SER A 1 199 ? -4.607 14.181 13.544 1.00 58.56 199 SER A O 1
ATOM 1509 N N . LYS A 1 200 ? -2.490 14.292 12.791 1.00 54.69 200 LYS A N 1
ATOM 1510 C CA . LYS A 1 200 ? -2.370 15.732 12.920 1.00 54.69 200 LYS A CA 1
ATOM 1511 C C . LYS A 1 200 ? -3.298 16.222 11.822 1.00 54.69 200 LYS A C 1
ATOM 1513 O O . LYS A 1 200 ? -2.928 16.201 10.653 1.00 54.69 200 LYS A O 1
ATOM 1518 N N . SER A 1 201 ? -4.547 16.516 12.172 1.00 51.81 201 SER A N 1
ATOM 1519 C CA . SER A 1 201 ? -5.334 17.435 11.393 1.00 51.81 201 SER A CA 1
ATOM 1520 C C . SER A 1 201 ? -4.491 18.689 11.489 1.00 51.81 201 SER A C 1
ATOM 1522 O O . SER A 1 201 ? -4.553 19.419 12.479 1.00 51.81 201 SER A O 1
ATOM 1524 N N . THR A 1 202 ? -3.567 18.853 10.542 1.00 49.81 202 THR A N 1
ATOM 1525 C CA . THR A 1 202 ? -3.083 20.167 10.190 1.00 49.81 202 THR A CA 1
ATOM 1526 C C . THR A 1 202 ? -4.386 20.869 9.910 1.00 49.81 202 THR A C 1
ATOM 1528 O O . THR A 1 202 ? -5.042 20.564 8.911 1.00 49.81 202 THR A O 1
ATOM 1531 N N . SER A 1 203 ? -4.863 21.646 10.889 1.00 55.94 203 SER A N 1
ATOM 1532 C CA . SER A 1 203 ? -5.986 22.526 10.658 1.00 55.94 203 SER A CA 1
ATOM 1533 C C . SER A 1 203 ? -5.633 23.191 9.346 1.00 55.94 203 SER A C 1
ATOM 1535 O O . SER A 1 203 ? -4.476 23.575 9.147 1.00 55.94 203 SER A O 1
ATOM 1537 N N . SER A 1 204 ? -6.560 23.180 8.400 1.00 56.97 204 SER A N 1
ATOM 1538 C CA . SER A 1 204 ? -6.456 23.974 7.190 1.00 56.97 204 SER A CA 1
ATOM 1539 C C . SER A 1 204 ? -6.336 25.425 7.650 1.00 56.97 204 SER A C 1
ATOM 1541 O O . SER A 1 204 ? -7.333 26.131 7.787 1.00 56.97 204 SER A O 1
ATOM 1543 N N . GLY A 1 205 ? -5.132 25.804 8.071 1.00 53.50 205 GLY A N 1
ATOM 1544 C CA . GLY A 1 205 ? -4.817 27.053 8.714 1.00 53.50 205 GLY A CA 1
ATOM 1545 C C . GLY A 1 205 ? -5.044 28.071 7.638 1.00 53.50 205 GLY A C 1
ATOM 1546 O O . GLY A 1 205 ? -4.334 28.032 6.639 1.00 53.50 205 GLY A O 1
ATOM 1547 N N . THR A 1 206 ? -6.120 28.838 7.809 1.00 60.62 206 THR A N 1
ATOM 1548 C CA . THR A 1 206 ? -6.403 30.083 7.100 1.00 60.62 206 THR A CA 1
ATOM 1549 C C . THR A 1 206 ? -5.750 30.112 5.719 1.00 60.62 206 THR A C 1
ATOM 1551 O O . THR A 1 206 ? -4.671 30.671 5.531 1.00 60.62 206 THR A O 1
ATOM 1554 N N . PHE A 1 207 ? -6.414 29.477 4.746 1.00 51.34 207 PHE A N 1
ATOM 1555 C CA . PHE A 1 207 ? -5.998 29.352 3.338 1.00 51.34 207 PHE A CA 1
ATOM 1556 C C . PHE A 1 207 ? -5.624 30.694 2.650 1.00 51.34 207 PHE A C 1
ATOM 1558 O O . PHE A 1 207 ? -5.151 30.687 1.521 1.00 51.34 207 PHE A O 1
ATOM 1565 N N . PHE A 1 208 ? -5.756 31.830 3.342 1.00 55.75 208 PHE A N 1
ATOM 1566 C CA . PHE A 1 208 ? -5.402 33.183 2.915 1.00 55.75 208 PHE A CA 1
ATOM 1567 C C . PHE A 1 208 ? -4.404 33.878 3.860 1.00 55.75 208 PHE A C 1
ATOM 1569 O O . PHE A 1 208 ? -4.564 35.048 4.196 1.00 55.75 208 PHE A O 1
ATOM 1576 N N . SER A 1 209 ? -3.360 33.186 4.322 1.00 69.31 209 SER A N 1
ATOM 1577 C CA . SER A 1 209 ? -2.198 33.881 4.895 1.00 69.31 209 SER A CA 1
ATOM 1578 C C . SER A 1 209 ? -1.202 34.222 3.781 1.00 69.31 209 SER A C 1
ATOM 1580 O O . SER A 1 209 ? -0.928 33.392 2.915 1.00 69.31 209 SER A O 1
ATOM 1582 N N . PHE A 1 210 ? -0.627 35.427 3.796 1.00 73.75 210 PHE A N 1
ATOM 1583 C CA . PHE A 1 210 ? 0.393 35.869 2.827 1.00 73.75 210 PHE A CA 1
ATOM 1584 C C . PHE A 1 210 ? 1.579 34.883 2.739 1.00 73.75 210 PHE A C 1
ATOM 1586 O O . PHE A 1 210 ? 2.177 34.676 1.684 1.00 73.75 210 PHE A O 1
ATOM 1593 N N . ARG A 1 211 ? 1.854 34.174 3.843 1.00 75.75 211 ARG A N 1
ATOM 1594 C CA . ARG A 1 211 ? 2.841 33.091 3.924 1.00 75.75 211 ARG A CA 1
ATOM 1595 C C . ARG A 1 211 ? 2.487 31.891 3.033 1.00 75.75 211 ARG A C 1
ATOM 1597 O O . ARG A 1 211 ? 3.391 31.306 2.443 1.00 75.75 211 ARG A O 1
ATOM 1604 N N . SER A 1 212 ? 1.205 31.547 2.894 1.00 71.56 212 SER A N 1
ATOM 1605 C CA . SER A 1 212 ? 0.735 30.466 2.013 1.00 71.56 212 SER A CA 1
ATOM 1606 C C . SER A 1 212 ? 0.901 30.819 0.529 1.00 71.56 212 SER A C 1
ATOM 1608 O O . SER A 1 212 ? 1.269 29.950 -0.258 1.00 71.56 212 SER A O 1
ATOM 1610 N N . PHE A 1 213 ? 0.725 32.093 0.155 1.00 76.00 213 PHE A N 1
ATOM 1611 C CA . PHE A 1 213 ? 0.989 32.575 -1.210 1.00 76.00 213 PHE A CA 1
ATOM 1612 C C . PHE A 1 213 ? 2.478 32.515 -1.567 1.00 76.00 213 PHE A C 1
ATOM 1614 O O . PHE A 1 213 ? 2.839 31.979 -2.613 1.00 76.00 213 PHE A O 1
ATOM 1621 N N . LEU A 1 214 ? 3.355 32.983 -0.674 1.00 81.44 214 LEU A N 1
ATOM 1622 C CA . LEU A 1 214 ? 4.808 32.908 -0.866 1.00 81.44 214 LEU A CA 1
ATOM 1623 C C . LEU A 1 214 ? 5.312 31.462 -0.958 1.00 81.44 214 LEU A C 1
ATOM 1625 O O . LEU A 1 214 ? 6.154 31.159 -1.800 1.00 81.44 214 LEU A O 1
ATOM 1629 N N . MET A 1 215 ? 4.782 30.558 -0.129 1.00 79.94 215 MET A N 1
ATOM 1630 C CA . MET A 1 215 ? 5.177 29.148 -0.160 1.00 79.94 215 MET A CA 1
ATOM 1631 C C . MET A 1 215 ? 4.652 28.427 -1.414 1.00 79.94 215 MET A C 1
ATOM 1633 O O . MET A 1 215 ? 5.368 27.611 -1.991 1.00 79.94 215 MET A O 1
ATOM 1637 N N . GLY A 1 216 ? 3.442 28.764 -1.879 1.00 78.81 216 GLY A N 1
ATOM 1638 C CA . GLY A 1 216 ? 2.892 28.263 -3.143 1.00 78.81 216 GLY A CA 1
ATOM 1639 C C . GLY A 1 216 ? 3.683 28.740 -4.364 1.00 78.81 216 GLY A C 1
ATOM 1640 O O . GLY A 1 216 ? 3.988 27.939 -5.248 1.00 78.81 216 GLY A O 1
ATOM 1641 N N . PHE A 1 217 ? 4.089 30.013 -4.378 1.00 86.19 217 PHE A N 1
ATOM 1642 C CA . PHE A 1 217 ? 4.931 30.577 -5.435 1.00 86.19 217 PHE A CA 1
ATOM 1643 C C . PHE A 1 217 ? 6.319 29.928 -5.467 1.00 86.19 217 PHE A C 1
ATOM 1645 O O . PHE A 1 217 ? 6.770 29.500 -6.526 1.00 86.19 217 PHE A O 1
ATOM 1652 N N . TRP A 1 218 ? 6.964 29.766 -4.307 1.00 84.31 218 TRP A N 1
ATOM 1653 C CA . TRP A 1 218 ? 8.266 29.101 -4.223 1.00 84.31 218 TRP A CA 1
ATOM 1654 C C . TRP A 1 218 ? 8.219 27.647 -4.694 1.00 84.31 218 TRP A C 1
ATOM 1656 O O . TRP A 1 218 ? 9.148 27.211 -5.366 1.00 84.31 218 TRP A O 1
ATOM 1666 N N . ASN A 1 219 ? 7.144 26.909 -4.406 1.00 85.81 219 ASN A N 1
ATOM 1667 C CA . ASN A 1 219 ? 7.022 25.522 -4.855 1.00 85.81 219 ASN A CA 1
ATOM 1668 C C . ASN A 1 219 ? 6.805 25.414 -6.379 1.00 85.81 219 ASN A C 1
ATOM 1670 O O . ASN A 1 219 ? 7.344 24.511 -7.015 1.00 85.81 219 ASN A O 1
ATOM 1674 N N . ASN A 1 220 ? 6.074 26.358 -6.984 1.00 84.62 220 ASN A N 1
ATOM 1675 C CA . ASN A 1 220 ? 5.901 26.420 -8.440 1.00 84.62 220 ASN A CA 1
ATOM 1676 C C . ASN A 1 220 ? 7.207 26.851 -9.148 1.00 84.62 220 ASN A C 1
ATOM 1678 O O . ASN A 1 220 ? 7.624 26.234 -10.129 1.00 84.62 220 ASN A O 1
ATOM 1682 N N . LEU A 1 221 ? 7.927 27.828 -8.582 1.00 88.00 221 LEU A N 1
ATOM 1683 C CA . LEU A 1 221 ? 9.213 28.305 -9.101 1.00 88.00 221 LEU A CA 1
ATOM 1684 C C . LEU A 1 221 ? 10.322 27.242 -9.004 1.00 88.00 221 LEU A C 1
ATOM 1686 O O . LEU A 1 221 ? 11.067 27.040 -9.963 1.00 88.00 221 LEU A O 1
ATOM 1690 N N . LEU A 1 222 ? 10.405 26.515 -7.882 1.00 84.62 222 LEU A N 1
ATOM 1691 C CA . LEU A 1 222 ? 11.301 25.358 -7.735 1.00 84.62 222 LEU A CA 1
ATOM 1692 C C . LEU A 1 222 ? 10.976 24.259 -8.749 1.00 84.62 222 LEU A C 1
ATOM 1694 O O . LEU A 1 222 ? 11.897 23.646 -9.287 1.00 84.62 222 LEU A O 1
ATOM 1698 N N . GLY A 1 223 ? 9.690 24.052 -9.048 1.00 79.00 223 GLY A N 1
ATOM 1699 C CA . GLY A 1 223 ? 9.246 23.165 -10.118 1.00 79.00 223 GLY A CA 1
ATOM 1700 C C . GLY A 1 223 ? 9.856 23.556 -11.463 1.00 79.00 223 GLY A C 1
ATOM 1701 O O . GLY A 1 223 ? 10.508 22.727 -12.096 1.00 79.00 223 GLY A O 1
ATOM 1702 N N . MET A 1 224 ? 9.735 24.826 -11.868 1.00 84.00 224 MET A N 1
ATOM 1703 C CA . MET A 1 224 ? 10.312 25.301 -13.135 1.00 84.00 224 MET A CA 1
ATOM 1704 C C . MET A 1 224 ? 11.842 25.199 -13.184 1.00 84.00 224 MET A C 1
ATOM 1706 O O . MET A 1 224 ? 12.391 24.781 -14.201 1.00 84.00 224 MET A O 1
ATOM 1710 N N . ILE A 1 225 ? 12.543 25.525 -12.093 1.00 85.94 225 ILE A N 1
ATOM 1711 C CA . ILE A 1 225 ? 14.011 25.391 -12.030 1.00 85.94 225 ILE A CA 1
ATOM 1712 C C . ILE A 1 225 ? 14.425 23.915 -12.141 1.00 85.94 225 ILE A C 1
ATOM 1714 O O . ILE A 1 225 ? 15.421 23.594 -12.793 1.00 85.94 225 ILE A O 1
ATOM 1718 N N . GLY A 1 226 ? 13.642 23.008 -11.549 1.00 84.50 226 GLY A N 1
ATOM 1719 C CA . GLY A 1 226 ? 13.795 21.569 -11.743 1.00 84.50 226 GLY A CA 1
ATOM 1720 C C . GLY A 1 226 ? 13.648 21.174 -13.213 1.00 84.50 226 GLY A C 1
ATOM 1721 O O . GLY A 1 226 ? 14.521 20.490 -13.745 1.00 84.50 226 GLY A O 1
ATOM 1722 N N . PHE A 1 227 ? 12.603 21.654 -13.895 1.00 84.44 227 PHE A N 1
ATOM 1723 C CA . PHE A 1 227 ? 12.365 21.362 -15.313 1.00 84.44 227 PHE A CA 1
ATOM 1724 C C . PHE A 1 227 ? 13.517 21.803 -16.222 1.00 84.44 227 PHE A C 1
ATOM 1726 O O . PHE A 1 227 ? 13.907 21.028 -17.091 1.00 84.44 227 PHE A O 1
ATOM 1733 N N . VAL A 1 228 ? 14.122 22.974 -16.001 1.00 88.38 228 VAL A N 1
ATOM 1734 C CA . VAL A 1 228 ? 15.274 23.426 -16.809 1.00 88.38 228 VAL A CA 1
ATOM 1735 C C . VAL A 1 228 ? 16.453 22.455 -16.689 1.00 88.38 228 VAL A C 1
ATOM 1737 O O . VAL A 1 228 ? 17.019 22.042 -17.698 1.00 88.38 228 VAL A O 1
ATOM 1740 N N . LYS A 1 229 ? 16.766 21.988 -15.472 1.00 88.25 229 LYS A N 1
ATOM 1741 C CA . LYS A 1 229 ? 17.828 20.987 -15.270 1.00 88.25 229 LYS A CA 1
ATOM 1742 C C . LYS A 1 229 ? 17.515 19.645 -15.935 1.00 88.25 229 LYS A C 1
ATOM 1744 O O . LYS A 1 229 ? 18.427 18.992 -16.441 1.00 88.25 229 LYS A O 1
ATOM 1749 N N . PHE A 1 230 ? 16.247 19.229 -15.951 1.00 86.00 230 PHE A N 1
ATOM 1750 C CA . PHE A 1 230 ? 15.835 18.005 -16.643 1.00 86.00 230 PHE A CA 1
ATOM 1751 C C . PHE A 1 230 ? 15.939 18.128 -18.166 1.00 86.00 230 PHE A C 1
ATOM 1753 O O . PHE A 1 230 ? 16.335 17.161 -18.813 1.00 86.00 230 PHE A O 1
ATOM 1760 N N . ILE A 1 231 ? 15.654 19.304 -18.735 1.00 89.94 231 ILE A N 1
ATOM 1761 C CA . ILE A 1 231 ? 15.824 19.559 -20.173 1.00 89.94 231 ILE A CA 1
ATOM 1762 C C . ILE A 1 231 ? 17.300 19.426 -20.567 1.00 89.94 231 ILE A C 1
ATOM 1764 O O . ILE A 1 231 ? 17.609 18.742 -21.542 1.00 89.94 231 ILE A O 1
ATOM 1768 N N . ASP A 1 232 ? 18.220 19.998 -19.788 1.00 91.25 232 ASP A N 1
ATOM 1769 C CA . ASP A 1 232 ? 19.656 19.913 -20.088 1.00 91.25 232 ASP A CA 1
ATOM 1770 C C . ASP A 1 232 ? 20.214 18.491 -19.928 1.00 91.25 232 ASP A C 1
ATOM 1772 O O . ASP A 1 232 ? 21.078 18.060 -20.691 1.00 91.25 232 ASP A O 1
ATOM 1776 N N . ALA A 1 233 ? 19.713 17.718 -18.960 1.00 89.94 233 ALA A N 1
ATOM 1777 C CA . ALA A 1 233 ? 20.066 16.303 -18.838 1.00 89.94 233 ALA A CA 1
ATOM 1778 C C . ALA A 1 233 ? 19.525 15.467 -20.013 1.00 89.94 233 ALA A C 1
ATOM 1780 O O . ALA A 1 233 ? 20.222 14.589 -20.518 1.00 89.94 233 ALA A O 1
ATOM 1781 N N . ALA A 1 234 ? 18.306 15.755 -20.479 1.00 90.94 234 ALA A N 1
ATOM 1782 C CA . ALA A 1 234 ? 17.710 15.067 -21.621 1.00 90.94 234 ALA A CA 1
ATOM 1783 C C . ALA A 1 234 ? 18.456 15.358 -22.932 1.00 90.94 234 ALA A C 1
ATOM 1785 O O . ALA A 1 234 ? 18.642 14.441 -23.728 1.00 90.94 234 ALA A O 1
ATOM 1786 N N . LYS A 1 235 ? 18.928 16.598 -23.131 1.00 95.25 235 LYS A N 1
ATOM 1787 C CA . LYS A 1 235 ? 19.754 16.970 -24.291 1.00 95.25 235 LYS A CA 1
ATOM 1788 C C . LYS A 1 235 ? 21.068 16.192 -24.333 1.00 95.25 235 LYS A C 1
ATOM 1790 O O . LYS A 1 235 ? 21.355 15.585 -25.355 1.00 95.25 235 LYS A O 1
ATOM 1795 N N . ARG A 1 236 ? 21.788 16.102 -23.208 1.00 92.19 236 ARG A N 1
ATOM 1796 C CA . ARG A 1 236 ? 23.037 15.320 -23.127 1.00 92.19 236 ARG A CA 1
ATOM 1797 C C . ARG A 1 236 ? 22.822 13.835 -23.427 1.00 92.19 236 ARG A C 1
ATOM 1799 O O . ARG A 1 236 ? 23.533 13.265 -24.241 1.00 92.19 236 ARG A O 1
ATOM 1806 N N . ASN A 1 237 ? 21.775 13.228 -22.861 1.00 92.62 237 ASN A N 1
ATOM 1807 C CA . ASN A 1 237 ? 21.427 11.833 -23.163 1.00 92.62 237 ASN A CA 1
ATOM 1808 C C . ASN A 1 237 ? 21.042 11.614 -24.638 1.00 92.62 237 ASN A C 1
ATOM 1810 O O . ASN A 1 237 ? 21.177 10.506 -25.155 1.00 92.62 237 ASN A O 1
ATOM 1814 N N . TRP A 1 238 ? 20.490 12.631 -25.302 1.00 93.12 238 TRP A N 1
ATOM 1815 C CA . TRP A 1 238 ? 20.159 12.566 -26.722 1.00 93.12 238 TRP A CA 1
ATOM 1816 C C . TRP A 1 238 ? 21.413 12.687 -27.592 1.00 93.12 238 TRP A C 1
ATOM 1818 O O . TRP A 1 238 ? 21.599 11.862 -28.481 1.00 93.12 238 TRP A O 1
ATOM 1828 N N . GLU A 1 239 ? 22.301 13.633 -27.285 1.00 95.62 239 GLU A N 1
ATOM 1829 C CA . GLU A 1 239 ? 23.599 13.799 -27.954 1.00 95.62 239 GLU A CA 1
ATOM 1830 C C . GLU A 1 239 ? 24.440 12.515 -27.866 1.00 95.62 239 GLU A C 1
ATOM 1832 O O . GLU A 1 239 ? 24.874 11.999 -28.895 1.00 95.62 239 GLU A O 1
ATOM 1837 N N . GLU A 1 240 ? 24.545 11.902 -26.680 1.00 93.50 240 GLU A N 1
ATOM 1838 C CA . GLU A 1 240 ? 25.252 10.623 -26.488 1.00 93.50 240 GLU A CA 1
ATOM 1839 C C . GLU A 1 240 ? 24.680 9.482 -27.353 1.00 93.50 240 GLU A C 1
ATOM 1841 O O . GLU A 1 240 ? 25.420 8.618 -27.837 1.00 93.50 240 GLU A O 1
ATOM 1846 N N . ARG A 1 241 ? 23.356 9.462 -27.573 1.00 96.25 241 ARG A N 1
ATOM 1847 C CA . ARG A 1 241 ? 22.703 8.467 -28.441 1.00 96.25 241 ARG A CA 1
ATOM 1848 C C . ARG A 1 241 ? 23.006 8.711 -29.911 1.00 96.25 241 ARG A C 1
ATOM 1850 O O . ARG A 1 241 ? 23.307 7.750 -30.614 1.00 96.25 241 ARG A O 1
ATOM 1857 N N . ILE A 1 242 ? 22.966 9.964 -30.359 1.00 97.00 242 ILE A N 1
ATOM 1858 C CA . ILE A 1 242 ? 23.321 10.328 -31.735 1.00 97.00 242 ILE A CA 1
ATOM 1859 C C . ILE A 1 242 ? 24.780 9.950 -32.021 1.00 97.00 242 ILE A C 1
ATOM 1861 O O . ILE A 1 242 ? 25.050 9.261 -33.004 1.00 97.00 242 ILE A O 1
ATOM 1865 N N . GLU A 1 243 ? 25.709 10.282 -31.120 1.00 96.56 243 GLU A N 1
ATOM 1866 C CA . GLU A 1 243 ? 27.124 9.909 -31.254 1.00 96.56 243 GLU A CA 1
ATOM 1867 C C . GLU A 1 243 ? 27.333 8.386 -31.279 1.00 96.56 243 GLU A C 1
ATOM 1869 O O . GLU A 1 243 ? 28.190 7.862 -31.999 1.00 96.56 243 GLU A O 1
ATOM 1874 N N . TYR A 1 244 ? 26.561 7.632 -30.493 1.00 95.69 244 TYR A N 1
ATOM 1875 C CA . TYR A 1 244 ? 26.604 6.171 -30.525 1.00 95.69 244 TYR A CA 1
ATOM 1876 C C . TYR A 1 244 ? 26.100 5.611 -31.862 1.00 95.69 244 TYR A C 1
ATOM 1878 O O . TYR A 1 244 ? 26.763 4.758 -32.457 1.00 95.69 244 TYR A O 1
ATOM 1886 N N . GLU A 1 245 ? 24.969 6.107 -32.366 1.00 95.06 245 GLU A N 1
ATOM 1887 C CA . GLU A 1 245 ? 24.420 5.706 -33.665 1.00 95.06 245 GLU A CA 1
ATOM 1888 C C . GLU A 1 245 ? 25.380 6.023 -34.820 1.00 95.06 245 GLU A C 1
ATOM 1890 O O . GLU A 1 245 ? 25.552 5.206 -35.731 1.00 95.06 245 GLU A O 1
ATOM 1895 N N . GLU A 1 246 ? 26.065 7.167 -34.772 1.00 97.88 246 GLU A N 1
ATOM 1896 C CA . GLU A 1 246 ? 27.087 7.537 -35.753 1.00 97.88 246 GLU A CA 1
ATOM 1897 C C . GLU A 1 246 ? 28.301 6.605 -35.712 1.00 97.88 246 GLU A C 1
ATOM 1899 O O . GLU A 1 246 ? 28.737 6.129 -36.766 1.00 97.88 246 GLU A O 1
ATOM 1904 N N . ARG A 1 247 ? 28.802 6.257 -34.518 1.00 95.12 247 ARG A N 1
ATOM 1905 C CA . ARG A 1 247 ? 29.892 5.276 -34.369 1.00 95.12 247 ARG A CA 1
ATOM 1906 C C . ARG A 1 247 ? 29.508 3.905 -34.918 1.00 95.12 247 ARG A C 1
ATOM 1908 O O . ARG A 1 247 ? 30.299 3.283 -35.628 1.00 95.12 247 ARG A O 1
ATOM 1915 N N . VAL A 1 248 ? 28.292 3.431 -34.642 1.00 96.81 248 VAL A N 1
ATOM 1916 C CA . VAL A 1 248 ? 27.789 2.157 -35.186 1.00 96.81 248 VAL A CA 1
ATOM 1917 C C . VAL A 1 248 ? 27.687 2.220 -36.712 1.00 96.81 248 VAL A C 1
ATOM 1919 O O . VAL A 1 248 ? 28.083 1.276 -37.403 1.00 96.81 248 VAL A O 1
ATOM 1922 N N . ARG A 1 249 ? 27.219 3.347 -37.263 1.00 97.25 249 ARG A N 1
ATOM 1923 C CA . ARG A 1 249 ? 27.141 3.568 -38.713 1.00 97.25 249 ARG A CA 1
ATOM 1924 C C . ARG A 1 249 ? 28.524 3.540 -39.368 1.00 97.25 249 ARG A C 1
ATOM 1926 O O . ARG A 1 249 ? 28.663 2.915 -40.417 1.00 97.25 249 ARG A O 1
ATOM 1933 N N . GLN A 1 250 ? 29.533 4.169 -38.762 1.00 97.25 250 GLN A N 1
ATOM 1934 C CA . GLN A 1 250 ? 30.920 4.141 -39.248 1.00 97.25 250 GLN A CA 1
ATOM 1935 C C . GLN A 1 250 ? 31.489 2.719 -39.236 1.00 97.25 250 GLN A C 1
ATOM 1937 O O . GLN A 1 250 ? 31.908 2.226 -40.280 1.00 97.25 250 GLN A O 1
ATOM 1942 N N . ARG A 1 251 ? 31.372 2.001 -38.111 1.00 95.69 251 ARG A N 1
ATOM 1943 C CA . ARG A 1 251 ? 31.814 0.599 -38.007 1.00 95.69 251 ARG A CA 1
ATOM 1944 C C . ARG A 1 251 ? 31.146 -0.314 -39.028 1.00 95.69 251 ARG A C 1
ATOM 1946 O O . ARG A 1 251 ? 31.788 -1.184 -39.604 1.00 95.69 251 ARG A O 1
ATOM 1953 N N . THR A 1 252 ? 29.857 -0.108 -39.284 1.00 97.44 252 THR A N 1
ATOM 1954 C CA . THR A 1 252 ? 29.120 -0.906 -40.271 1.00 97.44 252 THR A CA 1
ATOM 1955 C C . THR A 1 252 ? 29.621 -0.648 -41.694 1.00 97.44 252 THR A C 1
ATOM 1957 O O . THR A 1 252 ? 29.727 -1.592 -42.477 1.00 97.44 252 THR A O 1
ATOM 1960 N N . LYS A 1 253 ? 29.959 0.606 -42.032 1.00 97.75 253 LYS A N 1
ATOM 1961 C CA . LYS A 1 253 ? 30.572 0.954 -43.325 1.00 97.75 253 LYS A CA 1
ATOM 1962 C C . LYS A 1 253 ? 31.951 0.312 -43.477 1.00 97.75 253 LYS A C 1
ATOM 1964 O O . LYS A 1 253 ? 32.165 -0.367 -44.474 1.00 97.75 253 LYS A O 1
ATOM 1969 N N . GLU A 1 254 ? 32.807 0.415 -42.459 1.00 97.44 254 GLU A N 1
ATOM 1970 C CA . GLU A 1 254 ? 34.136 -0.218 -42.437 1.00 97.44 254 GLU A CA 1
ATOM 1971 C C . GLU A 1 254 ? 34.048 -1.738 -42.652 1.00 97.44 254 GLU A C 1
ATOM 1973 O O . GLU A 1 254 ? 34.739 -2.294 -43.503 1.00 97.44 254 GLU A O 1
ATOM 1978 N N . ILE A 1 255 ? 33.153 -2.425 -41.930 1.00 97.44 255 ILE A N 1
ATOM 1979 C CA . ILE A 1 255 ? 32.953 -3.878 -42.072 1.00 97.44 255 ILE A CA 1
ATOM 1980 C C . ILE A 1 255 ? 32.457 -4.228 -43.480 1.00 97.44 255 ILE A C 1
ATOM 1982 O O . ILE A 1 255 ? 32.872 -5.239 -44.048 1.00 97.44 255 ILE A O 1
ATOM 1986 N N . ARG A 1 256 ? 31.560 -3.415 -44.051 1.00 98.00 256 ARG A N 1
ATOM 1987 C CA . ARG A 1 256 ? 31.041 -3.632 -45.406 1.00 98.00 256 ARG A CA 1
ATOM 1988 C C . ARG A 1 256 ? 32.136 -3.461 -46.456 1.00 98.00 256 ARG A C 1
ATOM 1990 O O . ARG A 1 256 ? 32.243 -4.303 -47.340 1.00 98.00 256 ARG A O 1
ATOM 1997 N N . GLU A 1 257 ? 32.943 -2.412 -46.347 1.00 97.88 257 GLU A N 1
ATOM 1998 C CA . GLU A 1 257 ? 34.074 -2.155 -47.243 1.00 97.88 257 GLU A CA 1
ATOM 1999 C C . GLU A 1 257 ? 35.128 -3.264 -47.141 1.00 97.88 257 GLU A C 1
ATOM 2001 O O . GLU A 1 257 ? 35.562 -3.781 -48.167 1.00 97.88 257 GLU A O 1
ATOM 2006 N N . ALA A 1 258 ? 35.456 -3.720 -45.928 1.00 97.56 258 ALA A N 1
ATOM 2007 C CA . ALA A 1 258 ? 36.382 -4.832 -45.714 1.00 97.56 258 ALA A CA 1
ATOM 2008 C C . ALA A 1 258 ? 35.872 -6.154 -46.317 1.00 97.56 258 ALA A C 1
ATOM 2010 O O . ALA A 1 258 ? 36.651 -6.902 -46.905 1.00 97.56 258 ALA A O 1
ATOM 2011 N N . ARG A 1 259 ? 34.564 -6.441 -46.217 1.00 96.94 259 ARG A N 1
ATOM 2012 C CA . ARG A 1 259 ? 33.952 -7.617 -46.864 1.00 96.94 259 ARG A CA 1
ATOM 2013 C C . ARG A 1 259 ? 34.044 -7.541 -48.385 1.00 96.94 259 ARG A C 1
ATOM 2015 O O . ARG A 1 259 ? 34.467 -8.512 -48.997 1.00 96.94 259 ARG A O 1
ATOM 2022 N N . LEU A 1 260 ? 33.727 -6.387 -48.973 1.00 97.44 260 LEU A N 1
ATOM 2023 C CA . LEU A 1 260 ? 33.837 -6.178 -50.421 1.00 97.44 260 LEU A CA 1
ATOM 2024 C C . LEU A 1 260 ? 35.288 -6.306 -50.910 1.00 97.44 260 LEU A C 1
ATOM 2026 O O . LEU A 1 260 ? 35.532 -6.904 -51.953 1.00 97.44 260 LEU A O 1
ATOM 2030 N N . GLN A 1 261 ? 36.260 -5.788 -50.151 1.00 97.06 261 GLN A N 1
ATOM 2031 C CA . GLN A 1 261 ? 37.683 -5.957 -50.463 1.00 97.06 261 GLN A CA 1
ATOM 2032 C C . GLN A 1 261 ? 38.114 -7.426 -50.379 1.00 97.06 261 GLN A C 1
ATOM 2034 O O . GLN A 1 261 ? 38.815 -7.905 -51.267 1.00 97.06 261 GLN A O 1
ATOM 2039 N N . ALA A 1 262 ? 37.677 -8.159 -49.351 1.00 96.75 262 ALA A N 1
ATOM 2040 C CA . ALA A 1 262 ? 37.974 -9.582 -49.210 1.00 96.75 262 ALA A CA 1
ATOM 2041 C C . ALA A 1 262 ? 37.359 -10.419 -50.345 1.00 96.75 262 ALA A C 1
ATOM 2043 O O . ALA A 1 262 ? 38.032 -11.288 -50.891 1.00 96.75 262 ALA A O 1
ATOM 2044 N N . GLU A 1 263 ? 36.115 -10.130 -50.738 1.00 97.19 263 GLU A N 1
ATOM 2045 C CA . GLU A 1 263 ? 35.452 -10.757 -51.889 1.00 97.19 263 GLU A CA 1
ATOM 2046 C C . GLU A 1 263 ? 36.194 -10.459 -53.201 1.00 97.19 263 GLU A C 1
ATOM 2048 O O . GLU A 1 263 ? 36.415 -11.368 -53.999 1.00 97.19 263 GLU A O 1
ATOM 2053 N N . ALA A 1 264 ? 36.646 -9.216 -53.405 1.00 96.38 264 ALA A N 1
ATOM 2054 C CA . ALA A 1 264 ? 37.425 -8.833 -54.583 1.00 96.38 264 ALA A CA 1
ATOM 2055 C C . ALA A 1 264 ? 38.791 -9.543 -54.649 1.00 96.38 264 ALA A C 1
ATOM 2057 O O . ALA A 1 264 ? 39.188 -10.003 -55.720 1.00 96.38 264 ALA A O 1
ATOM 2058 N N . LEU A 1 265 ? 39.493 -9.670 -53.516 1.00 95.75 265 LEU A N 1
ATOM 2059 C CA . LEU A 1 265 ? 40.760 -10.410 -53.420 1.00 95.75 265 LEU A CA 1
ATOM 2060 C C . LEU A 1 265 ? 40.566 -11.922 -53.614 1.00 95.75 265 LEU A C 1
ATOM 2062 O O . LEU A 1 265 ? 41.388 -12.575 -54.252 1.00 95.75 265 LEU A O 1
ATOM 2066 N N . ALA A 1 266 ? 39.476 -12.489 -53.089 1.00 95.75 266 ALA A N 1
ATOM 2067 C CA . ALA A 1 266 ? 39.140 -13.895 -53.300 1.00 95.75 266 ALA A CA 1
ATOM 2068 C C . ALA A 1 266 ? 38.801 -14.182 -54.774 1.00 95.75 266 ALA A C 1
ATOM 2070 O O . ALA A 1 266 ? 39.220 -15.204 -55.314 1.00 95.75 266 ALA A O 1
ATOM 2071 N N . ALA A 1 267 ? 38.086 -13.268 -55.438 1.00 95.00 267 ALA A N 1
ATOM 2072 C CA . ALA A 1 267 ? 37.753 -13.384 -56.854 1.00 95.00 267 ALA A CA 1
ATOM 2073 C C . ALA A 1 267 ? 38.992 -13.294 -57.761 1.00 95.00 267 ALA A C 1
ATOM 2075 O O . ALA A 1 267 ? 39.091 -14.062 -58.715 1.00 95.00 267 ALA A O 1
ATOM 2076 N N . SER A 1 268 ? 39.952 -12.408 -57.463 1.00 93.69 268 SER A N 1
ATOM 2077 C CA . SER A 1 268 ? 41.193 -12.304 -58.248 1.00 93.69 268 SER A CA 1
ATOM 2078 C C . SER A 1 268 ? 42.131 -13.499 -58.044 1.00 93.69 268 SER A C 1
ATOM 2080 O O . SER A 1 268 ? 42.779 -13.933 -58.996 1.00 93.69 268 SER A O 1
ATOM 2082 N N . GLY A 1 269 ? 42.169 -14.076 -56.838 1.00 89.88 269 GLY A N 1
ATOM 2083 C CA . GLY A 1 269 ? 42.969 -15.268 -56.537 1.00 89.88 269 GLY A CA 1
ATOM 2084 C C . GLY A 1 269 ? 42.453 -16.568 -57.168 1.00 89.88 269 GLY A C 1
ATOM 2085 O O . GLY A 1 269 ? 43.224 -17.504 -57.332 1.00 89.88 269 GLY A O 1
ATOM 2086 N N . ALA A 1 270 ? 41.174 -16.648 -57.548 1.00 78.31 270 ALA A N 1
ATOM 2087 C CA . ALA A 1 270 ? 40.602 -17.836 -58.195 1.00 78.31 270 ALA A CA 1
ATOM 2088 C C . ALA A 1 270 ? 40.910 -17.935 -59.704 1.00 78.31 270 ALA A C 1
ATOM 2090 O O . ALA A 1 270 ? 40.649 -18.968 -60.317 1.00 78.31 270 ALA A O 1
ATOM 2091 N N . THR A 1 271 ? 41.423 -16.861 -60.314 1.00 68.31 271 THR A N 1
ATOM 2092 C CA . THR A 1 271 ? 41.714 -16.784 -61.760 1.00 68.31 271 THR A CA 1
ATOM 2093 C C . THR A 1 271 ? 43.181 -17.020 -62.132 1.00 68.31 271 THR A C 1
ATOM 2095 O O . THR A 1 271 ? 43.505 -17.001 -63.319 1.00 68.31 271 THR A O 1
ATOM 2098 N N . SER A 1 272 ? 44.056 -17.224 -61.142 1.00 55.56 272 SER A N 1
ATOM 2099 C CA . SER A 1 272 ? 45.478 -17.571 -61.311 1.00 55.56 272 SER A CA 1
ATOM 2100 C C . SER A 1 272 ? 45.717 -19.057 -61.095 1.00 55.56 272 SER A C 1
ATOM 2102 O O . SER A 1 272 ? 46.460 -19.651 -61.902 1.00 55.56 272 SER A O 1
#

Foldseek 3Di:
DDDDDDDDDPPPPPVVPPPPPPPPPDDDDDDDDDDDDDDDDDDDDDDDDDDDPDDDDDDDDDDDDDDDPPDDDDPDDDDDDDDPDPPPPPPPDCPPDNVVDDPVPPDQVVVPQDADAWEWEDAPPDIFIGHDYAFAQLVVRCVRSVHDFDDDPLPQPPCRRWKAKLNDTDRSSPDGHHDDDVPSDDPSYIYIYGDHPPPVPPPCPPCPDPVNVVVVVVVVVVVVVVVVVVVVVVVVVVVVVVVVVVVVVVVVVVVVVVVVVVVVVVVVVVVD

pLDDT: mean 71.64, std 20.22, range [36.94, 98.0]